Protein AF-0000000080322525 (afdb_homodimer)

Nearest PDB structures (foldseek):
  6sqw-assembly1_A  TM=9.397E-01  e=2.806E-08  Mus musculus
  7mu5-assembly1_A  TM=9.285E-01  e=2.498E-07  Homo sapiens
  2oie-assembly1_C  TM=9.366E-01  e=1.421E-06  Mus musculus
  2oie-assembly1_A  TM=9.294E-01  e=1.681E-06  Mus musculus
  2oig-assembly1_A  TM=9.026E-01  e=3.294E-06  Mus musculus

Radius of gyration: 16.88 Å; Cα contacts (8 Å, |Δi|>4): 213; chains: 2; bounding box: 44×43×36 Å

Secondary structure (DSSP, 8-state):
-BHHHHHHHHHHHHHTTT-GGG--HHHHHHHHHHHHHHHHHHHTT--HHHHHHHTTSHHHHHHHHHHHHHHHHHHHHHHHHTT--HHHHHHHHHHHHHHHS---/-BHHHHHHHHHHHHHTTT-GGG--HHHHHHHHHHHHHHHHHHHTT--HHHHHHHTTSHHHHHHHHHHHHHHHHHHHHHHHHTT--HHHHHHHHHHHHHHHS---

pLDDT: mean 97.39, std 2.84, range [76.44, 98.81]

InterPro domains:
  IPR025984 dCTP pyrophosphatase 1 [PF12643] (30-104)
  IPR025984 dCTP pyrophosphatase 1 [PIRSF029826] (1-104)
  IPR025984 dCTP pyrophosphatase 1 [cd11537] (7-97)
  IPR052555 dCTP Pyrophosphatase [PTHR46523] (1-103)

Sequence (208 aa):
MELNEITRILIDFRDRRDWKKYHTPKNLVISVAVEIGELLEIFQWKSDEEIARLLESEEYRERIGEEISDVMIYLLTLAHECGIDLEKAVLSKIEKNERKYPVKMELNEITRILIDFRDRRDWKKYHTPKNLVISVAVEIGELLEIFQWKSDEEIARLLESEEYRERIGEEISDVMIYLLTLAHECGIDLEKAVLSKIEKNERKYPVK

Structure (mmCIF, N/CA/C/O backbone):
data_AF-0000000080322525-model_v1
#
loop_
_entity.id
_entity.type
_entity.pdbx_description
1 polymer 'Putative pyrophosphatase'
#
loop_
_atom_site.group_PDB
_atom_site.id
_atom_site.type_symbol
_atom_site.label_atom_id
_atom_site.label_alt_id
_atom_site.label_comp_id
_atom_site.label_asym_id
_atom_site.label_entity_id
_atom_site.label_seq_id
_atom_site.pdbx_PDB_ins_code
_atom_site.Cartn_x
_atom_site.Cartn_y
_atom_site.Cartn_z
_atom_site.occupancy
_atom_site.B_iso_or_equiv
_atom_site.auth_seq_id
_atom_site.auth_comp_id
_atom_site.auth_asym_id
_atom_site.auth_atom_id
_atom_site.pdbx_PDB_model_num
ATOM 1 N N . MET A 1 1 ? -4.793 5.047 -15.117 1 82.81 1 MET A N 1
ATOM 2 C CA . MET A 1 1 ? -4.848 6.25 -14.289 1 82.81 1 MET A CA 1
ATOM 3 C C . MET A 1 1 ? -3.51 6.5 -13.609 1 82.81 1 MET A C 1
ATOM 5 O O . MET A 1 1 ? -2.848 5.562 -13.164 1 82.81 1 MET A O 1
ATOM 9 N N . GLU A 1 2 ? -3.217 7.809 -13.555 1 92.38 2 GLU A N 1
ATOM 10 C CA . GLU A 1 2 ? -1.935 8.219 -12.984 1 92.38 2 GLU A CA 1
ATOM 11 C C . GLU A 1 2 ? -2.018 8.328 -11.461 1 92.38 2 GLU A C 1
ATOM 13 O O . GLU A 1 2 ? -3.039 8.758 -10.922 1 92.38 2 GLU A O 1
ATOM 18 N N . LEU A 1 3 ? -0.91 7.98 -10.797 1 93.12 3 LEU A N 1
ATOM 19 C CA . LEU A 1 3 ? -0.831 8.055 -9.344 1 93.12 3 LEU A CA 1
ATOM 20 C C . LEU A 1 3 ? -1.18 9.453 -8.844 1 93.12 3 LEU A C 1
ATOM 22 O O . LEU A 1 3 ? -1.938 9.602 -7.887 1 93.12 3 LEU A O 1
ATOM 26 N N . ASN A 1 4 ? -0.658 10.398 -9.531 1 93.69 4 ASN A N 1
ATOM 27 C CA . ASN A 1 4 ? -0.896 11.773 -9.125 1 93.69 4 ASN A CA 1
ATOM 28 C C . ASN A 1 4 ? -2.365 12.164 -9.273 1 93.69 4 ASN A C 1
ATOM 30 O O . ASN A 1 4 ? -2.887 12.953 -8.492 1 93.69 4 ASN A O 1
ATOM 34 N N . GLU A 1 5 ? -2.988 11.648 -10.266 1 95.88 5 GLU A N 1
ATOM 35 C CA . GLU A 1 5 ? -4.406 11.93 -10.469 1 95.88 5 GLU A CA 1
ATOM 36 C C . GLU A 1 5 ? -5.254 11.336 -9.352 1 95.88 5 GLU A C 1
ATOM 38 O O . GLU A 1 5 ? -6.164 11.992 -8.836 1 95.88 5 GLU A O 1
ATOM 43 N N . ILE A 1 6 ? -4.957 10.148 -8.992 1 96.62 6 ILE A N 1
ATOM 44 C CA . ILE A 1 6 ? -5.688 9.5 -7.906 1 96.62 6 ILE A CA 1
ATOM 45 C C . ILE A 1 6 ? -5.477 10.273 -6.605 1 96.62 6 ILE A C 1
ATOM 47 O O . ILE A 1 6 ? -6.426 10.523 -5.859 1 96.62 6 ILE A O 1
ATOM 51 N N . THR A 1 7 ? -4.262 10.672 -6.367 1 97.69 7 THR A N 1
ATOM 52 C CA . THR A 1 7 ? -3.932 11.414 -5.156 1 97.69 7 THR A CA 1
ATOM 53 C C . THR A 1 7 ? -4.719 12.719 -5.082 1 97.69 7 THR A C 1
ATOM 55 O O . THR A 1 7 ? -5.242 13.07 -4.023 1 97.69 7 THR A O 1
ATOM 58 N N . ARG A 1 8 ? -4.828 13.375 -6.203 1 97.38 8 ARG A N 1
ATOM 59 C CA . ARG A 1 8 ? -5.582 14.625 -6.246 1 97.38 8 ARG A CA 1
ATOM 60 C C . ARG A 1 8 ? -7.047 14.391 -5.891 1 97.38 8 ARG A C 1
ATOM 62 O O . ARG A 1 8 ? -7.652 15.188 -5.172 1 97.38 8 ARG A O 1
ATOM 69 N N . ILE A 1 9 ? -7.582 13.344 -6.402 1 97.56 9 ILE A N 1
ATOM 70 C CA . ILE A 1 9 ? -8.969 12.992 -6.105 1 97.56 9 ILE A CA 1
ATOM 71 C C . ILE A 1 9 ? -9.125 12.742 -4.609 1 97.56 9 ILE A C 1
ATOM 73 O O . ILE A 1 9 ? -10.078 13.219 -3.992 1 97.56 9 ILE A O 1
ATOM 77 N N . LEU A 1 10 ? -8.203 12.039 -4.008 1 98.25 10 LEU A N 1
ATOM 78 C CA . LEU A 1 10 ? -8.258 11.688 -2.594 1 98.25 10 LEU A CA 1
ATOM 79 C C . LEU A 1 10 ? -8.133 12.93 -1.719 1 98.25 10 LEU A C 1
ATOM 81 O O . LEU A 1 10 ? -8.82 13.047 -0.7 1 98.25 10 LEU A O 1
ATOM 85 N N . ILE A 1 11 ? -7.234 13.828 -2.125 1 98.31 11 ILE A N 1
ATOM 86 C CA . ILE A 1 11 ? -7.027 15.055 -1.356 1 98.31 11 ILE A CA 1
ATOM 87 C C . ILE A 1 11 ? -8.273 15.93 -1.44 1 98.31 11 ILE A C 1
ATOM 89 O O . ILE A 1 11 ? -8.68 16.547 -0.447 1 98.31 11 ILE A O 1
ATOM 93 N N . ASP A 1 12 ? -8.82 15.977 -2.623 1 98 12 ASP A N 1
ATOM 94 C CA . ASP A 1 12 ? -10.078 16.703 -2.768 1 98 12 ASP A CA 1
ATOM 95 C C . ASP A 1 12 ? -11.164 16.094 -1.882 1 98 12 ASP A C 1
ATOM 97 O O . ASP A 1 12 ? -11.906 16.828 -1.218 1 98 12 ASP A O 1
ATOM 101 N N . PHE A 1 13 ? -11.32 14.766 -1.896 1 97.88 13 PHE A N 1
ATOM 102 C CA . PHE A 1 13 ? -12.258 14.039 -1.052 1 97.88 13 PHE A CA 1
ATOM 103 C C . PHE A 1 13 ? -12.086 14.43 0.412 1 97.88 13 PHE A C 1
ATOM 105 O O . PHE A 1 13 ? -13.062 14.766 1.09 1 97.88 13 PHE A O 1
ATOM 112 N N . ARG A 1 14 ? -10.836 14.391 0.889 1 97.5 14 ARG A N 1
ATOM 113 C CA . ARG A 1 14 ? -10.492 14.719 2.266 1 97.5 14 ARG A CA 1
ATOM 114 C C . ARG A 1 14 ? -10.828 16.172 2.582 1 97.5 14 ARG A C 1
ATOM 116 O O . ARG A 1 14 ? -11.461 16.453 3.602 1 97.5 14 ARG A O 1
ATOM 123 N N . ASP A 1 15 ? -10.438 17.141 1.666 1 97.94 15 ASP A N 1
ATOM 124 C CA . ASP A 1 15 ? -10.547 18.562 1.927 1 97.94 15 ASP A CA 1
ATOM 125 C C . ASP A 1 15 ? -12.008 19.016 1.934 1 97.94 15 ASP A C 1
ATOM 127 O O . ASP A 1 15 ? -12.398 19.875 2.721 1 97.94 15 ASP A O 1
ATOM 131 N N . ARG A 1 16 ? -12.789 18.438 1.113 1 97.88 16 ARG A N 1
ATOM 132 C CA . ARG A 1 16 ? -14.211 18.781 1.041 1 97.88 16 ARG A CA 1
ATOM 133 C C . ARG A 1 16 ? -14.93 18.391 2.324 1 97.88 16 ARG A C 1
ATOM 135 O O . ARG A 1 16 ? -16.047 18.859 2.584 1 97.88 16 ARG A O 1
ATOM 142 N N . ARG A 1 17 ? -14.375 17.547 3.143 1 97.56 17 ARG A N 1
ATOM 143 C CA . ARG A 1 17 ? -15 17.047 4.363 1 97.56 17 ARG A CA 1
ATOM 144 C C . ARG A 1 17 ? -14.273 17.562 5.602 1 97.56 17 ARG A C 1
ATOM 146 O O . ARG A 1 17 ? -14.562 17.141 6.719 1 97.56 17 ARG A O 1
ATOM 153 N N . ASP A 1 18 ? -13.273 18.391 5.422 1 97.06 18 ASP A N 1
ATOM 154 C CA . ASP A 1 18 ? -12.461 19 6.48 1 97.06 18 ASP A CA 1
ATOM 155 C C . ASP A 1 18 ? -11.805 17.922 7.344 1 97.06 18 ASP A C 1
ATOM 157 O O . ASP A 1 18 ? -11.852 17.984 8.57 1 97.06 18 ASP A O 1
ATOM 161 N N . TRP A 1 19 ? -11.273 16.875 6.691 1 97.38 19 TRP A N 1
ATOM 162 C CA . TRP A 1 19 ? -10.688 15.742 7.395 1 97.38 19 TRP A CA 1
ATOM 163 C C . TRP A 1 19 ? -9.172 15.891 7.496 1 97.38 19 TRP A C 1
ATOM 165 O O . TRP A 1 19 ? -8.5 15.062 8.117 1 97.38 19 TRP A O 1
ATOM 175 N N . LYS A 1 20 ? -8.578 16.938 6.941 1 97 20 LYS A N 1
ATOM 176 C CA . LYS A 1 20 ? -7.133 17.125 6.93 1 97 20 LYS A CA 1
ATOM 177 C C . LYS A 1 20 ? -6.559 17.062 8.344 1 97 20 LYS A C 1
ATOM 179 O O . LYS A 1 20 ? -5.48 16.5 8.555 1 97 20 LYS A O 1
ATOM 184 N N . LYS A 1 21 ? -7.238 17.641 9.312 1 96.38 21 LYS A N 1
ATOM 185 C CA . LYS A 1 21 ? -6.762 17.703 10.688 1 96.38 21 LYS A CA 1
ATOM 186 C C . LYS A 1 21 ? -6.562 16.297 11.266 1 96.38 21 LYS A C 1
ATOM 188 O O . LYS A 1 21 ? -5.75 16.094 12.164 1 96.38 21 LYS A O 1
ATOM 193 N N . TYR A 1 22 ? -7.293 15.242 10.773 1 97.06 22 TYR A N 1
ATOM 194 C CA . TYR A 1 22 ? -7.191 13.859 11.234 1 97.06 22 TYR A CA 1
ATOM 195 C C . TYR A 1 22 ? -6.141 13.094 10.445 1 97.06 22 TYR A C 1
ATOM 197 O O . TYR A 1 22 ? -5.688 12.031 10.867 1 97.06 22 TYR A O 1
ATOM 205 N N . HIS A 1 23 ? -5.766 13.656 9.266 1 97.62 23 HIS A N 1
ATOM 206 C CA . HIS A 1 23 ? -4.879 12.945 8.352 1 97.62 23 HIS A CA 1
ATOM 207 C C . HIS A 1 23 ? -3.424 13.352 8.578 1 97.62 23 HIS A C 1
ATOM 209 O O . HIS A 1 23 ? -2.732 13.734 7.629 1 97.62 23 HIS A O 1
ATOM 215 N N . THR A 1 24 ? -3.012 13.172 9.859 1 98.12 24 THR A N 1
ATOM 216 C CA . THR A 1 24 ? -1.587 13.312 10.133 1 98.12 24 THR A CA 1
ATOM 217 C C . THR A 1 24 ? -0.812 12.109 9.609 1 98.12 24 THR A C 1
ATOM 219 O O . THR A 1 24 ? -1.371 11.023 9.453 1 98.12 24 THR A O 1
ATOM 222 N N . PRO A 1 25 ? 0.471 12.281 9.367 1 98.56 25 PRO A N 1
ATOM 223 C CA . PRO A 1 25 ? 1.268 11.141 8.898 1 98.56 25 PRO A CA 1
ATOM 224 C C . PRO A 1 25 ? 1.169 9.93 9.828 1 98.56 25 PRO A C 1
ATOM 226 O O . PRO A 1 25 ? 1.025 8.805 9.359 1 98.56 25 PRO A O 1
ATOM 229 N N . LYS A 1 26 ? 1.171 10.148 11.102 1 98.19 26 LYS A N 1
ATOM 230 C CA . LYS A 1 26 ? 1.1 9.039 12.047 1 98.19 26 LYS A CA 1
ATOM 231 C C . LYS A 1 26 ? -0.264 8.352 11.992 1 98.19 26 LYS A C 1
ATOM 233 O O . LYS A 1 26 ? -0.349 7.125 11.992 1 98.19 26 LYS A O 1
ATOM 238 N N . ASN A 1 27 ? -1.346 9.172 11.938 1 98.5 27 ASN A N 1
ATOM 239 C CA . ASN A 1 27 ? -2.668 8.57 11.797 1 98.5 27 ASN A CA 1
ATOM 240 C C . ASN A 1 27 ? -2.791 7.77 10.508 1 98.5 27 ASN A C 1
ATOM 242 O O . ASN A 1 27 ? -3.393 6.695 10.492 1 98.5 27 ASN A O 1
ATOM 246 N N . LEU A 1 28 ? -2.254 8.312 9.477 1 98.69 28 LEU A N 1
ATOM 247 C CA . LEU A 1 28 ? -2.383 7.684 8.164 1 98.69 28 LEU A CA 1
ATOM 248 C C . LEU A 1 28 ? -1.61 6.367 8.117 1 98.69 28 LEU A C 1
ATOM 250 O O . LEU A 1 28 ? -2.105 5.371 7.586 1 98.69 28 LEU A O 1
ATOM 254 N N . VAL A 1 29 ? -0.401 6.355 8.688 1 98.75 29 VAL A N 1
ATOM 255 C CA . VAL A 1 29 ? 0.362 5.113 8.648 1 98.75 29 VAL A CA 1
ATOM 256 C C . VAL A 1 29 ? -0.319 4.059 9.516 1 98.75 29 VAL A C 1
ATOM 258 O O . VAL A 1 29 ? -0.298 2.869 9.188 1 98.75 29 VAL A O 1
ATOM 261 N N . ILE A 1 30 ? -0.892 4.418 10.609 1 98.62 30 ILE A N 1
ATOM 262 C CA . ILE A 1 30 ? -1.677 3.502 11.43 1 98.62 30 ILE A CA 1
ATOM 263 C C . ILE A 1 30 ? -2.852 2.959 10.617 1 98.62 30 ILE A C 1
ATOM 265 O O . ILE A 1 30 ? -3.139 1.761 10.656 1 98.62 30 ILE A O 1
ATOM 269 N N . SER A 1 31 ? -3.535 3.822 9.883 1 98.62 31 SER A N 1
ATOM 270 C CA . SER A 1 31 ? -4.645 3.398 9.031 1 98.62 31 SER A CA 1
ATOM 271 C C . SER A 1 31 ? -4.188 2.379 7.996 1 98.62 31 SER A C 1
ATOM 273 O O . SER A 1 31 ? -4.906 1.42 7.703 1 98.62 31 SER A O 1
ATOM 275 N N . VAL A 1 32 ? -3 2.631 7.387 1 98.69 32 VAL A N 1
ATOM 276 C CA . VAL A 1 32 ? -2.447 1.653 6.453 1 98.69 32 VAL A CA 1
ATOM 277 C C . VAL A 1 32 ? -2.297 0.303 7.152 1 98.69 32 VAL A C 1
ATOM 279 O O . VAL A 1 32 ? -2.711 -0.729 6.617 1 98.69 32 VAL A O 1
ATOM 282 N N . ALA A 1 33 ? -1.755 0.304 8.383 1 98.44 33 ALA A N 1
ATOM 283 C CA . ALA A 1 33 ? -1.521 -0.927 9.133 1 98.44 33 ALA A CA 1
ATOM 284 C C . ALA A 1 33 ? -2.836 -1.637 9.445 1 98.44 33 ALA A C 1
ATOM 286 O O . ALA A 1 33 ? -2.924 -2.863 9.359 1 98.44 33 ALA A O 1
ATOM 287 N N . VAL A 1 34 ? -3.832 -0.872 9.812 1 98.62 34 VAL A N 1
ATOM 288 C CA . VAL A 1 34 ? -5.145 -1.435 10.109 1 98.62 34 VAL A CA 1
ATOM 289 C C . VAL A 1 34 ? -5.691 -2.137 8.867 1 98.62 34 VAL A C 1
ATOM 291 O O . VAL A 1 34 ? -6.148 -3.281 8.945 1 98.62 34 VAL A O 1
ATOM 294 N N . GLU A 1 35 ? -5.629 -1.469 7.742 1 98.75 35 GLU A N 1
ATOM 295 C CA . GLU A 1 35 ? -6.184 -2.035 6.516 1 98.75 35 GLU A CA 1
ATOM 296 C C . GLU A 1 35 ? -5.383 -3.252 6.062 1 98.75 35 GLU A C 1
ATOM 298 O O . GLU A 1 35 ? -5.941 -4.188 5.484 1 98.75 35 GLU A O 1
ATOM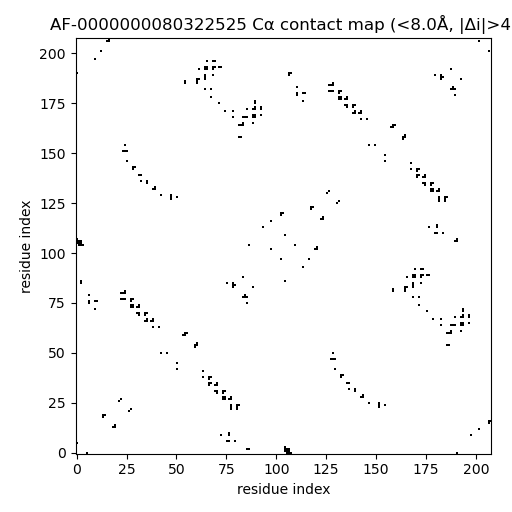 303 N N . ILE A 1 36 ? -4.078 -3.246 6.273 1 98.56 36 ILE A N 1
ATOM 304 C CA . ILE A 1 36 ? -3.285 -4.422 5.945 1 98.56 36 ILE A CA 1
ATOM 305 C C . ILE A 1 36 ? -3.74 -5.605 6.797 1 98.56 36 ILE A C 1
ATOM 307 O O . ILE A 1 36 ? -3.781 -6.742 6.32 1 98.56 36 ILE A O 1
ATOM 311 N N . GLY A 1 37 ? -4.094 -5.32 8.062 1 98.5 37 GLY A N 1
ATOM 312 C CA . GLY A 1 37 ? -4.684 -6.375 8.867 1 98.5 37 GLY A CA 1
ATOM 313 C C . GLY A 1 37 ? -5.902 -7.012 8.227 1 98.5 37 GLY A C 1
ATOM 314 O O . GLY A 1 37 ? -6.039 -8.234 8.211 1 98.5 37 GLY A O 1
ATOM 315 N N . GLU A 1 38 ? -6.766 -6.137 7.703 1 98.75 38 GLU A N 1
ATOM 316 C CA . GLU A 1 38 ? -7.953 -6.645 7.023 1 98.75 38 GLU A CA 1
ATOM 317 C C . GLU A 1 38 ? -7.578 -7.445 5.781 1 98.75 38 GLU A C 1
ATOM 319 O O . GLU A 1 38 ? -8.188 -8.477 5.496 1 98.75 38 GLU A O 1
ATOM 324 N N . LEU A 1 39 ? -6.605 -6.988 5.039 1 98.75 39 LEU A N 1
ATOM 325 C CA . LEU A 1 39 ? -6.137 -7.703 3.859 1 98.75 39 LEU A CA 1
ATOM 326 C C . LEU A 1 39 ? -5.562 -9.062 4.238 1 98.75 39 LEU A C 1
ATOM 328 O O . LEU A 1 39 ? -5.879 -10.07 3.607 1 98.75 39 LEU A O 1
ATOM 332 N N . LEU A 1 40 ? -4.766 -9.148 5.324 1 98.69 40 LEU A N 1
ATOM 333 C CA . LEU A 1 40 ? -4.156 -10.383 5.801 1 98.69 40 LEU A CA 1
ATOM 334 C C . LEU A 1 40 ? -5.223 -11.398 6.199 1 98.69 40 LEU A C 1
ATOM 336 O O . LEU A 1 40 ? -5.066 -12.594 5.965 1 98.69 40 LEU A O 1
ATOM 340 N N . GLU A 1 41 ? -6.219 -10.906 6.754 1 98.62 41 GLU A N 1
ATOM 341 C CA . GLU A 1 41 ? -7.293 -11.766 7.23 1 98.62 41 GLU A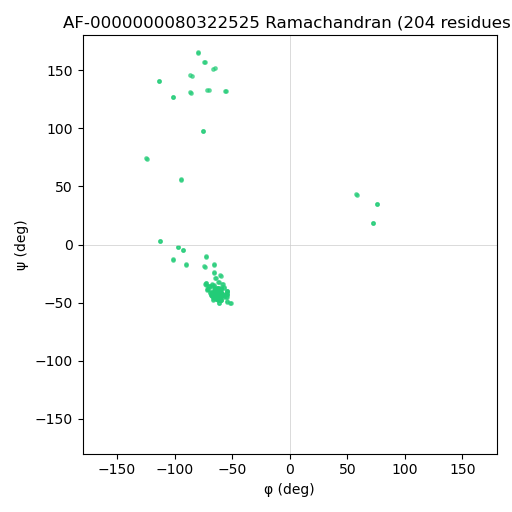 CA 1
ATOM 342 C C . GLU A 1 41 ? -7.883 -12.594 6.094 1 98.62 41 GLU A C 1
ATOM 344 O O . GLU A 1 41 ? -8.281 -13.742 6.297 1 98.62 41 GLU A O 1
ATOM 349 N N . ILE A 1 42 ? -7.926 -12.055 4.914 1 98.56 42 ILE A N 1
ATOM 350 C CA . ILE A 1 42 ? -8.508 -12.719 3.756 1 98.56 42 ILE A CA 1
ATOM 351 C C . ILE A 1 42 ? -7.73 -13.992 3.445 1 98.56 42 ILE A C 1
ATOM 353 O O . ILE A 1 42 ? -8.305 -14.984 2.99 1 98.56 42 ILE A O 1
ATOM 357 N N . PHE A 1 43 ? -6.422 -13.961 3.73 1 98.56 43 PHE A N 1
ATOM 358 C CA . PHE A 1 43 ? -5.547 -15.062 3.35 1 98.56 43 PHE A CA 1
ATOM 359 C C . PHE A 1 43 ? -5.25 -15.953 4.547 1 98.56 43 PHE A C 1
ATOM 361 O O . PHE A 1 43 ? -4.68 -17.031 4.391 1 98.56 43 PHE A O 1
ATOM 368 N N . GLN A 1 44 ? -5.586 -15.461 5.707 1 97.38 44 GLN A N 1
ATOM 369 C CA . GLN A 1 44 ? -5.262 -16.156 6.949 1 97.38 44 GLN A CA 1
ATOM 370 C C . GLN A 1 44 ? -5.816 -17.578 6.953 1 97.38 44 GLN A C 1
ATOM 372 O O . GLN A 1 44 ? -6.949 -17.797 6.527 1 97.38 44 GLN A O 1
ATOM 377 N N . TRP A 1 45 ? -5.07 -18.609 7.297 1 97.81 45 TRP A N 1
ATOM 378 C CA . TRP A 1 45 ? -5.402 -20.016 7.523 1 97.81 45 TRP A CA 1
ATOM 379 C C . TRP A 1 45 ? -5.711 -20.719 6.207 1 97.81 45 TRP A C 1
ATOM 381 O O . TRP A 1 45 ? -6.367 -21.766 6.195 1 97.81 45 TRP A O 1
ATOM 391 N N . LYS A 1 46 ? -5.309 -20.188 5.102 1 98.25 46 LYS A N 1
ATOM 392 C CA . LYS A 1 46 ? -5.523 -20.781 3.791 1 98.25 46 LYS A CA 1
ATOM 393 C C . LYS A 1 46 ? -4.199 -21.203 3.158 1 98.25 46 LYS A C 1
ATOM 395 O O . LYS A 1 46 ? -3.197 -20.5 3.281 1 98.25 46 LYS A O 1
ATOM 400 N N . SER A 1 47 ? -4.281 -22.359 2.506 1 98.06 47 SER A N 1
ATOM 401 C CA . SER A 1 47 ? -3.121 -22.797 1.737 1 98.06 47 SER A CA 1
ATOM 402 C C . SER A 1 47 ? -3.051 -22.094 0.391 1 98.06 47 SER A C 1
ATOM 404 O O . SER A 1 47 ? -4.023 -21.453 -0.037 1 98.06 47 SER A O 1
ATOM 406 N N . ASP A 1 48 ? -1.883 -22.188 -0.242 1 97.62 48 ASP A N 1
ATOM 407 C CA . ASP A 1 48 ? -1.733 -21.594 -1.571 1 97.62 48 ASP A CA 1
ATOM 408 C C . ASP A 1 48 ? -2.725 -22.219 -2.557 1 97.62 48 ASP A C 1
ATOM 410 O O . ASP A 1 48 ? -3.258 -21.516 -3.424 1 97.62 48 ASP A O 1
ATOM 414 N N . GLU A 1 49 ? -2.924 -23.516 -2.393 1 97.88 49 GLU A N 1
ATOM 415 C CA . GLU A 1 49 ? -3.863 -24.203 -3.271 1 97.88 49 GLU A CA 1
ATOM 416 C C . GLU A 1 49 ? -5.289 -23.703 -3.064 1 97.88 49 GLU A C 1
ATOM 418 O O . GLU A 1 49 ? -6.023 -23.484 -4.031 1 97.88 49 GLU A O 1
ATOM 423 N N . GLU A 1 50 ? -5.652 -23.578 -1.858 1 98.5 50 GLU A N 1
ATOM 424 C CA . GLU A 1 50 ? -6.977 -23.047 -1.534 1 98.5 50 GLU A CA 1
ATOM 425 C C . GLU A 1 50 ? -7.152 -21.625 -2.08 1 98.5 50 GLU A C 1
ATOM 427 O O . GLU A 1 50 ? -8.203 -21.297 -2.641 1 98.5 50 GLU A O 1
ATOM 432 N N . ILE A 1 51 ? -6.168 -20.781 -1.938 1 98.56 51 ILE A N 1
ATOM 433 C CA . ILE A 1 51 ? -6.203 -19.406 -2.412 1 98.56 51 ILE A CA 1
ATOM 434 C C . ILE A 1 51 ? -6.367 -19.375 -3.93 1 98.56 51 ILE A C 1
ATOM 436 O O . ILE A 1 51 ? -7.18 -18.625 -4.461 1 98.56 51 ILE A O 1
ATOM 440 N N . ALA A 1 52 ? -5.66 -20.234 -4.602 1 97.81 52 ALA A N 1
ATOM 441 C CA . ALA A 1 52 ? -5.746 -20.312 -6.059 1 97.81 52 ALA A CA 1
ATOM 442 C C . ALA A 1 52 ? -7.168 -20.656 -6.504 1 97.81 52 ALA A C 1
ATOM 444 O O . ALA A 1 52 ? -7.676 -20.078 -7.469 1 97.81 52 ALA A O 1
ATOM 445 N N . ARG A 1 53 ? -7.762 -21.562 -5.773 1 98.31 53 ARG A N 1
ATOM 446 C CA . ARG A 1 53 ? -9.141 -21.938 -6.086 1 98.31 53 ARG A CA 1
ATOM 447 C C . ARG A 1 53 ? -10.102 -20.797 -5.812 1 98.31 53 ARG A C 1
ATOM 449 O O . ARG A 1 53 ? -10.984 -20.516 -6.621 1 98.31 53 ARG A O 1
ATOM 456 N N . LEU A 1 54 ? -9.914 -20.172 -4.715 1 98.44 54 LEU A N 1
ATOM 457 C CA . LEU A 1 54 ? -10.789 -19.078 -4.32 1 98.44 54 LEU A CA 1
ATOM 458 C C . LEU A 1 54 ? -10.672 -17.906 -5.293 1 98.44 54 LEU A C 1
ATOM 460 O O . LEU A 1 54 ? -11.656 -17.203 -5.543 1 98.44 54 LEU A O 1
ATOM 464 N N . LEU A 1 55 ? -9.555 -17.719 -5.93 1 98.5 55 LEU A N 1
ATOM 465 C CA . LEU A 1 55 ? -9.297 -16.609 -6.84 1 98.5 55 LEU A CA 1
ATOM 466 C C . LEU A 1 55 ? -10.055 -16.797 -8.148 1 98.5 55 LEU A C 1
ATOM 468 O O . LEU A 1 55 ? -10.18 -15.859 -8.938 1 98.5 55 LEU A O 1
ATOM 472 N N . GLU A 1 56 ? -10.609 -17.969 -8.289 1 98.19 56 GLU A N 1
ATOM 473 C CA . GLU A 1 56 ? -11.469 -18.188 -9.453 1 98.19 56 GLU A CA 1
ATOM 474 C C . GLU A 1 56 ? -12.812 -17.484 -9.289 1 98.19 56 GLU A C 1
ATOM 476 O O . GLU A 1 56 ? -13.531 -17.266 -10.266 1 98.19 56 GLU A O 1
ATOM 481 N N . SER A 1 57 ? -13.086 -17.172 -8.062 1 97.62 57 SER A N 1
ATOM 482 C CA . SER A 1 57 ? -14.336 -16.484 -7.73 1 97.62 57 SER A CA 1
ATOM 483 C C . SER A 1 57 ? -14.18 -14.977 -7.859 1 97.62 57 SER A C 1
ATOM 485 O O . SER A 1 57 ? -13.266 -14.391 -7.277 1 97.62 57 SER A O 1
ATOM 487 N N . GLU A 1 58 ? -15.109 -14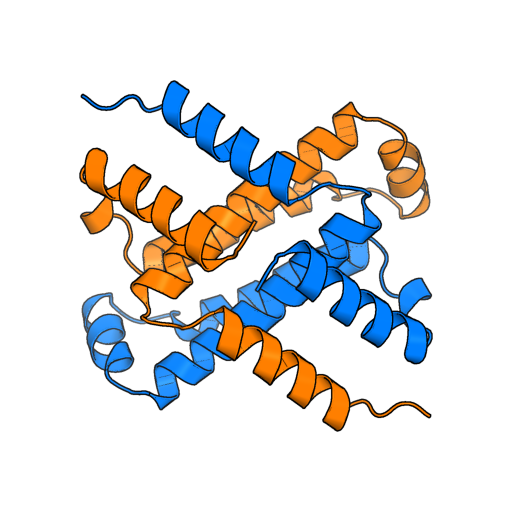.383 -8.531 1 97.31 58 GLU A N 1
ATOM 488 C CA . GLU A 1 58 ? -15.109 -12.922 -8.648 1 97.31 58 GLU A CA 1
ATOM 489 C C . GLU A 1 58 ? -15.328 -12.258 -7.289 1 97.31 58 GLU A C 1
ATOM 491 O O . GLU A 1 58 ? -14.734 -11.219 -7 1 97.31 58 GLU A O 1
ATOM 496 N N . GLU A 1 59 ? -16.172 -12.859 -6.531 1 97.75 59 GLU A N 1
ATOM 497 C CA . GLU A 1 59 ? -16.469 -12.328 -5.203 1 97.75 59 GLU A CA 1
ATOM 498 C C . GLU A 1 59 ? -15.219 -12.258 -4.344 1 97.75 59 GLU A C 1
ATOM 500 O O . GLU A 1 59 ? -15 -11.281 -3.633 1 97.75 59 GLU A O 1
ATOM 505 N N . TYR A 1 60 ? -14.438 -13.281 -4.387 1 98.25 60 TYR A N 1
ATOM 506 C CA . TYR A 1 60 ? -13.195 -13.312 -3.619 1 98.25 60 TYR A CA 1
ATOM 507 C C . TYR A 1 60 ? -12.219 -12.25 -4.113 1 98.25 60 TYR A C 1
ATOM 509 O O . TYR A 1 60 ? -11.602 -11.539 -3.314 1 98.25 60 TYR A O 1
ATOM 517 N N . ARG A 1 61 ? -12.094 -12.062 -5.418 1 98.5 61 ARG A N 1
ATOM 518 C CA . ARG A 1 61 ? -11.227 -11.039 -5.992 1 98.5 61 ARG A CA 1
ATOM 519 C C . ARG A 1 61 ? -11.703 -9.641 -5.617 1 98.5 61 ARG A C 1
ATOM 521 O O . ARG A 1 61 ? -10.891 -8.75 -5.355 1 98.5 61 ARG A O 1
ATOM 528 N N . GLU A 1 62 ? -12.992 -9.508 -5.609 1 98.06 62 GLU A N 1
ATOM 529 C CA . GLU A 1 62 ? -13.555 -8.211 -5.234 1 98.06 62 GLU A CA 1
ATOM 530 C C . GLU A 1 62 ? -13.219 -7.867 -3.785 1 98.06 62 GLU A C 1
ATOM 532 O O . GLU A 1 62 ? -12.898 -6.715 -3.477 1 98.06 62 GLU A O 1
ATOM 537 N N . ARG A 1 63 ? -13.328 -8.859 -2.914 1 98.25 63 ARG A N 1
ATOM 538 C CA . ARG A 1 63 ? -12.992 -8.648 -1.509 1 98.25 63 ARG A CA 1
ATOM 539 C C . ARG A 1 63 ? -11.539 -8.227 -1.351 1 98.25 63 ARG A C 1
ATOM 541 O O . ARG A 1 63 ? -11.234 -7.301 -0.598 1 98.25 63 ARG A O 1
ATOM 548 N N . ILE A 1 64 ? -10.648 -8.859 -2.086 1 98.75 64 ILE A N 1
ATOM 549 C CA . ILE A 1 64 ? -9.227 -8.516 -2.049 1 98.75 64 ILE A CA 1
ATOM 550 C C . ILE A 1 64 ? -9.023 -7.109 -2.611 1 98.75 64 ILE A C 1
ATOM 552 O O . ILE A 1 64 ? -8.305 -6.297 -2.029 1 98.75 64 ILE A O 1
ATOM 556 N N . GLY A 1 65 ? -9.664 -6.832 -3.721 1 98.62 65 GLY A N 1
ATOM 557 C CA . GLY A 1 65 ? -9.562 -5.523 -4.348 1 98.62 65 GLY A CA 1
ATOM 558 C C . GLY A 1 65 ? -9.984 -4.391 -3.432 1 98.62 65 GLY A C 1
ATOM 559 O O . GLY A 1 65 ? -9.383 -3.314 -3.443 1 98.62 65 GLY A O 1
ATOM 560 N N . GLU A 1 66 ? -11.023 -4.66 -2.633 1 98.62 66 GLU A N 1
ATOM 561 C CA . GLU A 1 66 ? -11.508 -3.654 -1.69 1 98.62 66 GLU A CA 1
ATOM 562 C C . GLU A 1 66 ? -10.445 -3.324 -0.642 1 98.62 66 GLU A C 1
ATOM 564 O O . GLU A 1 66 ? -10.18 -2.152 -0.371 1 98.62 66 GLU A O 1
ATOM 569 N N . GLU A 1 67 ? -9.891 -4.355 -0.115 1 98.81 67 GLU A N 1
ATOM 570 C CA . GLU A 1 67 ? -8.914 -4.121 0.948 1 98.81 67 GLU A CA 1
ATOM 571 C C . GLU A 1 67 ? -7.621 -3.533 0.391 1 98.81 67 GLU A C 1
ATOM 573 O O . GLU A 1 67 ? -6.996 -2.68 1.025 1 98.81 67 GLU A O 1
ATOM 578 N N . ILE A 1 68 ? -7.184 -4.016 -0.805 1 98.81 68 ILE A N 1
ATOM 579 C CA . ILE A 1 68 ? -6.004 -3.428 -1.436 1 98.81 68 ILE A CA 1
ATOM 580 C C . ILE A 1 68 ? -6.25 -1.945 -1.707 1 98.81 68 ILE A C 1
ATOM 582 O O . ILE A 1 68 ? -5.359 -1.115 -1.51 1 98.81 68 ILE A O 1
ATOM 586 N N . SER A 1 69 ? -7.461 -1.641 -2.105 1 98.75 69 SER A N 1
ATOM 587 C CA . SER A 1 69 ? -7.812 -0.252 -2.387 1 98.75 69 SER A CA 1
ATOM 588 C C . SER A 1 69 ? -7.734 0.604 -1.128 1 98.75 69 SER A C 1
ATOM 590 O O . SER A 1 69 ? -7.227 1.728 -1.166 1 98.75 69 SER A O 1
ATOM 592 N N . ASP A 1 70 ? -8.219 0.072 -0.035 1 98.81 70 ASP A N 1
ATOM 593 C CA . ASP A 1 70 ? -8.148 0.808 1.224 1 98.81 70 ASP A CA 1
ATOM 594 C C . ASP A 1 70 ? -6.695 1.1 1.604 1 98.81 70 ASP A C 1
ATOM 596 O O . ASP A 1 70 ? -6.371 2.209 2.033 1 98.81 70 ASP A O 1
ATOM 600 N N . VAL A 1 71 ? -5.844 0.109 1.417 1 98.69 71 VAL A N 1
ATOM 601 C CA . VAL A 1 71 ? -4.426 0.298 1.702 1 98.69 71 VAL A CA 1
ATOM 602 C C . VAL A 1 71 ? -3.854 1.378 0.787 1 98.69 71 VAL A C 1
ATOM 604 O O . VAL A 1 71 ? -3.164 2.289 1.249 1 98.69 71 VAL A O 1
ATOM 607 N N . MET A 1 72 ? -4.148 1.274 -0.468 1 98.12 72 MET A N 1
ATOM 608 C CA . MET A 1 72 ? -3.617 2.213 -1.451 1 98.12 72 MET A CA 1
ATOM 609 C C . MET A 1 72 ? -4.078 3.637 -1.15 1 98.12 72 MET A C 1
ATOM 611 O O . MET A 1 72 ? -3.291 4.582 -1.253 1 98.12 72 MET A O 1
ATOM 615 N N . ILE A 1 73 ? -5.289 3.799 -0.795 1 98.38 73 ILE A N 1
ATOM 616 C CA . ILE A 1 73 ? -5.867 5.109 -0.527 1 98.38 73 ILE A CA 1
ATOM 617 C C . ILE A 1 73 ? -5.117 5.785 0.616 1 98.38 73 ILE A C 1
ATOM 619 O O . ILE A 1 73 ? -4.656 6.922 0.479 1 98.38 73 ILE A O 1
ATOM 623 N N . TYR A 1 74 ? -4.895 5.062 1.679 1 98.69 74 TYR A N 1
ATOM 624 C CA . TYR A 1 74 ? -4.203 5.652 2.818 1 98.69 74 TYR A CA 1
ATOM 625 C C . TYR A 1 74 ? -2.723 5.848 2.516 1 98.69 74 TYR A C 1
ATOM 627 O O . TYR A 1 74 ? -2.107 6.805 2.988 1 98.69 74 TYR A O 1
ATOM 635 N N . LEU A 1 75 ? -2.184 4.949 1.727 1 98.56 75 LEU A N 1
ATOM 636 C CA . LEU A 1 75 ? -0.773 5.043 1.368 1 98.56 75 LEU A CA 1
ATOM 637 C C . LEU A 1 75 ? -0.514 6.277 0.507 1 98.56 75 LEU A C 1
ATOM 639 O O . LEU A 1 75 ? 0.465 6.992 0.722 1 98.56 75 LEU A O 1
ATOM 643 N N . LEU A 1 76 ? -1.332 6.52 -0.458 1 98.19 76 LEU A N 1
ATOM 644 C CA . LEU A 1 76 ? -1.207 7.68 -1.336 1 98.19 76 LEU A CA 1
ATOM 645 C C . LEU A 1 76 ? -1.396 8.977 -0.554 1 98.19 76 LEU A C 1
ATOM 647 O O . LEU A 1 76 ? -0.656 9.938 -0.757 1 98.19 76 LEU A O 1
ATOM 651 N N . THR A 1 77 ? -2.363 9.008 0.361 1 98.62 77 THR A N 1
ATOM 652 C CA . THR A 1 77 ? -2.598 10.18 1.192 1 98.62 77 THR A CA 1
ATOM 653 C C . THR A 1 77 ? -1.408 10.438 2.113 1 98.62 77 THR A C 1
ATOM 655 O O . THR A 1 77 ? -1.002 11.586 2.305 1 98.62 77 THR A O 1
ATOM 658 N N . LEU A 1 78 ? -0.855 9.352 2.617 1 98.81 78 LEU A N 1
ATOM 659 C CA . LEU A 1 78 ? 0.328 9.453 3.463 1 98.81 78 LEU A CA 1
ATOM 660 C C . LEU A 1 78 ? 1.492 10.078 2.695 1 98.81 78 LEU A C 1
ATOM 662 O O . LEU A 1 78 ? 2.16 10.984 3.197 1 98.81 78 LEU A O 1
ATOM 666 N N . ALA A 1 79 ? 1.776 9.562 1.519 1 98.69 79 ALA A N 1
ATOM 667 C CA . ALA A 1 79 ? 2.857 10.102 0.697 1 98.69 79 ALA A CA 1
ATOM 668 C C . ALA A 1 79 ? 2.668 11.602 0.454 1 98.69 79 ALA A C 1
ATOM 670 O O . ALA A 1 79 ? 3.623 12.375 0.545 1 98.69 79 ALA A O 1
ATOM 671 N N . HIS A 1 80 ? 1.466 11.945 0.18 1 98.38 80 HIS A N 1
ATOM 672 C CA . HIS A 1 80 ? 1.147 13.352 -0.058 1 98.38 80 HIS A CA 1
ATOM 673 C C . HIS A 1 80 ? 1.431 14.195 1.179 1 98.38 80 HIS A C 1
ATOM 675 O O . HIS A 1 80 ? 2.076 15.242 1.086 1 98.38 80 HIS A O 1
ATOM 681 N N . GLU A 1 81 ? 0.968 13.719 2.342 1 98.31 81 GLU A N 1
ATOM 682 C CA . GLU A 1 81 ? 1.121 14.484 3.578 1 98.31 81 GLU A CA 1
ATOM 683 C C . GLU A 1 81 ? 2.59 14.609 3.971 1 98.31 81 GLU A C 1
ATOM 685 O O . GLU A 1 81 ? 2.984 15.578 4.621 1 98.31 81 GLU A O 1
ATOM 690 N N . CYS A 1 82 ? 3.371 13.688 3.5 1 98.62 82 CYS A N 1
ATOM 691 C CA . CYS A 1 82 ? 4.793 13.68 3.834 1 98.62 82 CYS A CA 1
ATOM 692 C C . CYS A 1 82 ? 5.602 14.422 2.781 1 98.62 82 CYS A C 1
ATOM 694 O O . CYS A 1 82 ? 6.828 14.516 2.885 1 98.62 82 CYS A O 1
ATOM 696 N N . GLY A 1 83 ? 4.934 14.844 1.729 1 97.94 83 GLY A N 1
ATOM 697 C CA . GLY A 1 83 ? 5.625 15.594 0.69 1 97.94 83 GLY A CA 1
ATOM 698 C C . GLY A 1 83 ? 6.484 14.719 -0.205 1 97.94 83 GLY A C 1
ATOM 699 O O . GLY A 1 83 ? 7.547 15.141 -0.661 1 97.94 83 GLY A O 1
ATOM 700 N N . ILE A 1 84 ? 6.031 13.57 -0.434 1 97.88 84 ILE A N 1
ATOM 701 C CA . ILE A 1 84 ? 6.812 12.602 -1.197 1 97.88 84 ILE A CA 1
ATOM 702 C C . ILE A 1 84 ? 6.289 12.531 -2.629 1 97.88 84 ILE A C 1
ATOM 704 O O . ILE A 1 84 ? 5.082 12.398 -2.848 1 97.88 84 ILE A O 1
ATOM 708 N N . ASP A 1 85 ? 7.172 12.695 -3.582 1 96.31 85 ASP A N 1
ATOM 709 C CA . ASP A 1 85 ? 6.871 12.336 -4.965 1 96.31 85 ASP A CA 1
ATOM 710 C C . ASP A 1 85 ? 6.906 10.82 -5.156 1 96.31 85 ASP A C 1
ATOM 712 O O . ASP A 1 85 ? 7.957 10.25 -5.453 1 96.31 85 ASP A O 1
ATOM 716 N N . LEU A 1 86 ? 5.812 10.289 -5.113 1 95.94 86 LEU A N 1
ATOM 717 C CA . LEU A 1 86 ? 5.727 8.836 -5.031 1 95.94 86 LEU A CA 1
ATOM 718 C C . LEU A 1 86 ? 6.188 8.188 -6.332 1 95.94 86 LEU A C 1
ATOM 720 O O . LEU A 1 86 ? 6.82 7.133 -6.316 1 95.94 86 LEU A O 1
ATOM 724 N N . GLU A 1 87 ? 5.809 8.75 -7.438 1 94.56 87 GLU A N 1
ATOM 725 C CA . GLU A 1 87 ? 6.266 8.219 -8.719 1 94.56 87 GLU A CA 1
ATOM 726 C C . GLU A 1 87 ? 7.785 8.125 -8.766 1 94.56 87 GLU A C 1
ATOM 728 O O . GLU A 1 87 ? 8.336 7.074 -9.102 1 94.56 87 GLU A O 1
ATOM 733 N N . LYS A 1 88 ? 8.398 9.18 -8.414 1 96.62 88 LYS A N 1
ATOM 734 C CA . LYS A 1 88 ? 9.859 9.211 -8.398 1 96.62 88 LYS A CA 1
ATOM 735 C C . LYS A 1 88 ? 10.422 8.211 -7.398 1 96.62 88 LYS A C 1
ATOM 737 O O . LYS A 1 88 ? 11.406 7.523 -7.684 1 96.62 88 LYS A O 1
ATOM 742 N N . ALA A 1 89 ? 9.891 8.141 -6.246 1 97.94 89 ALA A N 1
ATOM 743 C CA . ALA A 1 89 ? 10.359 7.25 -5.191 1 97.94 89 ALA A CA 1
ATOM 744 C C . ALA A 1 89 ? 10.273 5.793 -5.629 1 97.94 89 ALA A C 1
ATOM 746 O O . ALA A 1 89 ? 11.219 5.02 -5.426 1 97.94 89 ALA A O 1
ATOM 747 N N . VAL A 1 90 ? 9.18 5.395 -6.223 1 97.75 90 VAL A N 1
ATOM 748 C CA . VAL A 1 90 ? 8.961 4.012 -6.637 1 97.75 90 VAL A CA 1
ATOM 749 C C . VAL A 1 90 ? 9.93 3.646 -7.754 1 97.75 90 VAL A C 1
ATOM 751 O O . VAL A 1 90 ? 10.555 2.582 -7.719 1 97.75 90 VAL A O 1
ATOM 754 N N . LEU A 1 91 ? 10.039 4.492 -8.742 1 96.56 91 LEU A N 1
ATOM 755 C CA . LEU A 1 91 ? 10.953 4.223 -9.844 1 96.56 91 LEU A CA 1
ATOM 756 C C . LEU A 1 91 ? 12.391 4.109 -9.336 1 96.56 91 LEU A C 1
ATOM 758 O O . LEU A 1 91 ? 13.141 3.24 -9.789 1 96.56 91 LEU A O 1
ATOM 762 N N . SER A 1 92 ? 12.773 5.02 -8.445 1 97.81 92 SER A N 1
ATOM 763 C CA . SER A 1 92 ? 14.094 4.953 -7.836 1 97.81 92 SER A CA 1
ATOM 764 C C . SER A 1 92 ? 14.297 3.627 -7.109 1 97.81 92 SER A C 1
ATOM 766 O O . SER A 1 92 ? 15.375 3.027 -7.195 1 97.81 92 SER A O 1
ATOM 768 N N . LYS A 1 93 ? 13.297 3.209 -6.406 1 98.38 93 LYS A N 1
ATOM 769 C CA . LYS A 1 93 ? 13.398 1.956 -5.668 1 98.38 93 LYS A CA 1
ATOM 770 C C . LYS A 1 93 ? 13.547 0.768 -6.613 1 98.38 93 LYS A C 1
ATOM 772 O O . LYS A 1 93 ? 14.305 -0.163 -6.336 1 98.38 93 LYS A O 1
ATOM 777 N N . ILE A 1 94 ? 12.828 0.766 -7.695 1 97.5 94 ILE A N 1
ATOM 778 C CA . ILE A 1 94 ? 12.93 -0.293 -8.695 1 97.5 94 ILE A CA 1
ATOM 779 C C . ILE A 1 94 ? 14.344 -0.332 -9.266 1 97.5 94 ILE A C 1
ATOM 781 O O . ILE A 1 94 ? 14.93 -1.406 -9.414 1 97.5 94 ILE A O 1
ATOM 785 N N . GLU A 1 95 ? 14.852 0.806 -9.562 1 97.62 95 GLU A N 1
ATOM 786 C CA . GLU A 1 95 ? 16.219 0.885 -10.055 1 97.62 95 GLU A CA 1
ATOM 787 C C . GLU A 1 95 ? 17.219 0.337 -9.039 1 97.62 95 GLU A C 1
ATOM 789 O O . GLU A 1 95 ? 18.141 -0.384 -9.391 1 97.62 95 GLU A O 1
ATOM 794 N N . LYS A 1 96 ? 17.078 0.692 -7.82 1 98.12 96 LYS A N 1
ATOM 795 C CA . LYS A 1 96 ? 17.938 0.179 -6.754 1 98.12 96 LYS A CA 1
ATOM 796 C C . LYS A 1 96 ? 17.859 -1.343 -6.676 1 98.12 96 LYS A C 1
ATOM 798 O O . LYS A 1 96 ? 18.875 -2.01 -6.5 1 98.12 96 LYS A O 1
ATOM 803 N N . ASN A 1 97 ? 16.625 -1.854 -6.777 1 97.25 97 ASN A N 1
ATOM 804 C CA . ASN A 1 97 ? 16.438 -3.299 -6.75 1 97.25 97 ASN A CA 1
ATOM 805 C C . ASN A 1 97 ? 17.125 -3.975 -7.938 1 97.25 97 ASN A C 1
ATOM 807 O O . ASN A 1 97 ? 17.656 -5.078 -7.809 1 97.25 97 ASN A O 1
ATOM 811 N N . GLU A 1 98 ? 17.031 -3.318 -9.078 1 96.62 98 GLU A N 1
ATOM 812 C CA . GLU A 1 98 ? 17.703 -3.848 -10.266 1 96.62 98 GLU A CA 1
ATOM 813 C C . GLU A 1 98 ? 19.203 -3.949 -10.062 1 96.62 98 GLU A C 1
ATOM 815 O O . GLU A 1 98 ? 19.844 -4.914 -10.5 1 96.62 98 GLU A O 1
ATOM 820 N N . ARG A 1 99 ? 19.766 -3.002 -9.438 1 97.44 99 ARG A N 1
ATOM 821 C CA . ARG A 1 99 ? 21.203 -2.994 -9.172 1 97.44 99 ARG A CA 1
ATOM 822 C C . ARG A 1 99 ? 21.562 -4.043 -8.133 1 97.44 99 ARG A C 1
ATOM 824 O O . ARG A 1 99 ? 22.609 -4.684 -8.227 1 97.44 99 ARG A O 1
ATOM 831 N N . LYS A 1 100 ? 20.75 -4.203 -7.168 1 97.25 100 LYS A N 1
ATOM 832 C CA . LYS A 1 100 ? 21.016 -5.125 -6.066 1 97.25 100 LYS A CA 1
ATOM 833 C C . LYS A 1 100 ? 20.859 -6.574 -6.516 1 97.25 100 LYS A C 1
ATOM 835 O O . LYS A 1 100 ? 21.562 -7.457 -6.016 1 97.25 100 LYS A O 1
ATOM 840 N N . TYR A 1 101 ? 19.875 -6.734 -7.445 1 96.81 101 TYR A N 1
ATOM 841 C CA . TYR A 1 101 ? 19.594 -8.078 -7.938 1 96.81 101 TYR A CA 1
ATOM 842 C C . TYR A 1 101 ? 19.688 -8.133 -9.461 1 96.81 101 TYR A C 1
ATOM 844 O O . TYR A 1 101 ? 18.688 -8.32 -10.148 1 96.81 101 TYR A O 1
ATOM 852 N N . PRO A 1 102 ? 20.922 -8.109 -9.938 1 94.56 102 PRO A N 1
ATOM 853 C CA . PRO A 1 102 ? 21.094 -8.18 -11.391 1 94.56 102 PRO A CA 1
ATOM 854 C C . PRO A 1 102 ? 20.656 -9.523 -11.969 1 94.56 102 PRO A C 1
ATOM 856 O O . PRO A 1 102 ? 20.656 -10.539 -11.266 1 94.56 102 PRO A O 1
ATOM 859 N N . VAL A 1 103 ? 20.234 -9.398 -13.234 1 91.88 103 VAL A N 1
ATOM 860 C CA . VAL A 1 103 ? 19.828 -10.617 -13.914 1 91.88 103 VAL A CA 1
ATOM 861 C C . VAL A 1 103 ? 21.062 -11.484 -14.195 1 91.88 103 VAL A C 1
ATOM 863 O O . VAL A 1 103 ? 22.125 -10.969 -14.562 1 91.88 103 VAL A O 1
ATOM 866 N N . LYS A 1 104 ? 20.875 -12.711 -13.867 1 76.5 104 LYS A N 1
ATOM 867 C CA . LYS A 1 104 ? 21.969 -13.625 -14.172 1 76.5 104 LYS A CA 1
ATOM 868 C C . LYS A 1 104 ? 21.953 -14.039 -15.641 1 76.5 104 LYS A C 1
ATOM 870 O O . LYS A 1 104 ? 20.891 -14.102 -16.266 1 76.5 104 LYS A O 1
ATOM 875 N N . MET B 1 1 ? 3.047 8.734 -13.969 1 82.69 1 MET B N 1
ATOM 876 C CA . MET B 1 1 ? 3.133 7.336 -14.383 1 82.69 1 MET B CA 1
ATOM 877 C C . MET B 1 1 ? 1.873 6.574 -13.984 1 82.69 1 MET B C 1
ATOM 879 O O . MET B 1 1 ? 1.323 6.797 -12.906 1 82.69 1 MET B O 1
ATOM 883 N N . GLU B 1 2 ? 1.514 5.672 -14.914 1 92.31 2 GLU B N 1
ATOM 884 C CA . GLU B 1 2 ? 0.286 4.906 -14.719 1 92.31 2 GLU B CA 1
ATOM 885 C C . GLU B 1 2 ? 0.542 3.658 -13.875 1 92.31 2 GLU B C 1
ATOM 887 O O . GLU B 1 2 ? 1.595 3.027 -14 1 92.31 2 GLU B O 1
ATOM 892 N N . LEU B 1 3 ? -0.459 3.303 -13.062 1 93.19 3 LEU B N 1
ATOM 893 C CA . LEU B 1 3 ? -0.369 2.125 -12.211 1 93.19 3 LEU B CA 1
ATOM 894 C C . LEU B 1 3 ? -0.045 0.881 -13.031 1 93.19 3 LEU B C 1
ATOM 896 O O . LEU B 1 3 ? 0.814 0.085 -12.648 1 93.19 3 LEU B O 1
ATOM 900 N N . ASN B 1 4 ? -0.691 0.797 -14.117 1 93.69 4 ASN B N 1
ATOM 901 C CA . ASN B 1 4 ? -0.487 -0.373 -14.969 1 93.69 4 ASN B CA 1
ATOM 902 C C . ASN B 1 4 ? 0.929 -0.415 -15.531 1 93.69 4 ASN B C 1
ATOM 904 O O . ASN B 1 4 ? 1.492 -1.493 -15.727 1 93.69 4 ASN B O 1
ATOM 908 N N . GLU B 1 5 ? 1.446 0.702 -15.828 1 95.94 5 GLU B N 1
ATOM 909 C CA . GLU B 1 5 ? 2.812 0.766 -16.344 1 95.94 5 GLU B CA 1
ATOM 910 C C . GLU B 1 5 ? 3.818 0.315 -15.289 1 95.94 5 GLU B C 1
ATOM 912 O O . GLU B 1 5 ? 4.742 -0.443 -15.586 1 95.94 5 GLU B O 1
ATOM 917 N N . ILE B 1 6 ? 3.646 0.758 -14.109 1 96.62 6 ILE B N 1
ATOM 918 C CA . ILE B 1 6 ? 4.535 0.364 -13.016 1 96.62 6 ILE B CA 1
ATOM 919 C C . ILE B 1 6 ? 4.434 -1.143 -12.789 1 96.62 6 ILE B C 1
ATOM 921 O O . ILE B 1 6 ? 5.449 -1.823 -12.625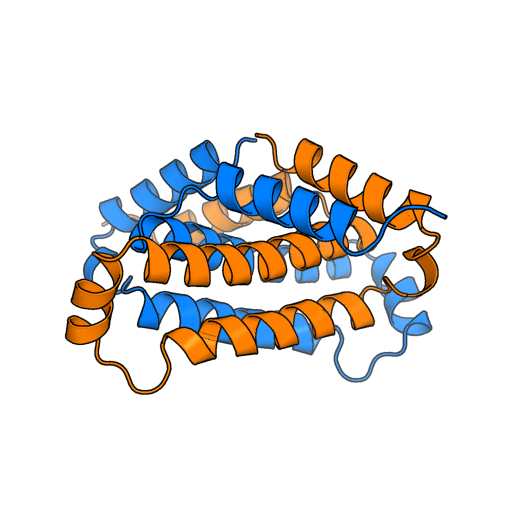 1 96.62 6 ILE B O 1
ATOM 925 N N . THR B 1 7 ? 3.232 -1.635 -12.812 1 97.69 7 THR B N 1
ATOM 926 C CA . THR B 1 7 ? 3.004 -3.059 -12.594 1 97.69 7 THR B CA 1
ATOM 927 C C . THR B 1 7 ? 3.721 -3.891 -13.648 1 97.69 7 THR B C 1
ATOM 929 O O . THR B 1 7 ? 4.344 -4.906 -13.336 1 97.69 7 THR B O 1
ATOM 932 N N . ARG B 1 8 ? 3.654 -3.43 -14.875 1 97.38 8 ARG B N 1
ATOM 933 C CA . ARG B 1 8 ? 4.324 -4.141 -15.953 1 97.38 8 ARG B CA 1
ATOM 934 C C . ARG B 1 8 ? 5.832 -4.184 -15.727 1 97.38 8 ARG B C 1
ATOM 936 O O . ARG B 1 8 ? 6.473 -5.211 -15.969 1 97.38 8 ARG B O 1
ATOM 943 N N . ILE B 1 9 ? 6.363 -3.102 -15.297 1 97.56 9 ILE B N 1
ATOM 944 C CA . ILE B 1 9 ? 7.789 -3.033 -15.008 1 97.56 9 ILE B CA 1
ATOM 945 C C . ILE B 1 9 ? 8.141 -4.027 -13.906 1 97.56 9 ILE B C 1
ATOM 947 O O . ILE B 1 9 ? 9.133 -4.754 -14.008 1 97.56 9 ILE B O 1
ATOM 951 N N . LEU B 1 10 ? 7.34 -4.109 -12.875 1 98.25 10 LEU B N 1
ATOM 952 C CA . LEU B 1 10 ? 7.578 -4.988 -11.734 1 98.25 10 LEU B CA 1
ATOM 953 C C . LEU B 1 10 ? 7.492 -6.453 -12.141 1 98.25 10 LEU B C 1
ATOM 955 O O . LEU B 1 10 ? 8.289 -7.277 -11.688 1 98.25 10 LEU B O 1
ATOM 959 N N . ILE B 1 11 ? 6.504 -6.75 -12.984 1 98.38 11 ILE B N 1
ATOM 960 C CA . ILE B 1 11 ? 6.32 -8.125 -13.438 1 98.38 11 ILE B CA 1
ATOM 961 C C . ILE B 1 11 ? 7.496 -8.539 -14.32 1 98.38 11 ILE B C 1
ATOM 963 O O . ILE B 1 11 ? 7.98 -9.672 -14.227 1 98.38 11 ILE B O 1
ATOM 967 N N . ASP B 1 12 ? 7.883 -7.617 -15.148 1 98 12 ASP B N 1
ATOM 968 C CA . ASP B 1 12 ? 9.07 -7.887 -15.953 1 98 12 ASP B CA 1
ATOM 969 C C . ASP B 1 12 ? 10.289 -8.141 -15.062 1 98 12 ASP B C 1
ATOM 971 O O . ASP B 1 12 ? 11.062 -9.07 -15.305 1 98 12 ASP B O 1
ATOM 975 N N . PHE B 1 13 ? 10.523 -7.285 -14.078 1 97.88 13 PHE B N 1
ATOM 976 C CA . PHE B 1 13 ? 11.602 -7.43 -13.102 1 97.88 13 PHE B CA 1
ATOM 977 C C . PHE B 1 13 ? 11.578 -8.82 -12.477 1 97.88 13 PHE B C 1
ATOM 979 O O . PHE B 1 13 ? 12.602 -9.5 -12.43 1 97.88 13 PHE B O 1
ATOM 986 N N . ARG B 1 14 ? 10.406 -9.234 -12 1 97.5 14 ARG B N 1
ATOM 987 C CA . ARG B 1 14 ? 10.203 -10.531 -11.367 1 97.5 14 ARG B CA 1
ATOM 988 C C . ARG B 1 14 ? 10.492 -11.672 -12.336 1 97.5 14 ARG B C 1
ATOM 990 O O . ARG B 1 14 ? 11.227 -12.609 -12 1 97.5 14 ARG B O 1
ATOM 997 N N . ASP B 1 15 ? 9.938 -11.578 -13.602 1 97.94 15 ASP B N 1
ATOM 998 C CA . ASP B 1 15 ? 9.992 -12.68 -14.562 1 97.94 15 ASP B CA 1
ATOM 999 C C . ASP B 1 15 ? 11.414 -12.875 -15.078 1 97.94 15 ASP B C 1
ATOM 1001 O O . ASP B 1 15 ? 11.844 -14.008 -15.312 1 97.94 15 ASP B O 1
ATOM 1005 N N . ARG B 1 16 ? 12.117 -11.836 -15.242 1 97.88 16 ARG B N 1
ATOM 1006 C CA . ARG B 1 16 ? 13.492 -11.914 -15.727 1 97.88 16 ARG B CA 1
ATOM 1007 C C . ARG B 1 16 ? 14.391 -12.625 -14.711 1 97.88 16 ARG B C 1
ATOM 1009 O O . ARG B 1 16 ? 15.492 -13.07 -15.055 1 97.88 16 ARG B O 1
ATOM 1016 N N . ARG B 1 17 ? 13.984 -12.766 -13.484 1 97.56 17 ARG B N 1
ATOM 1017 C CA . ARG B 1 17 ? 14.781 -13.367 -12.422 1 97.56 17 ARG B CA 1
ATOM 1018 C C . ARG B 1 17 ? 14.172 -14.695 -11.969 1 97.56 17 ARG B C 1
ATOM 1020 O O . ARG B 1 17 ? 14.617 -15.273 -10.977 1 97.56 17 ARG B O 1
ATOM 1027 N N . ASP B 1 18 ? 13.109 -15.133 -12.602 1 97 18 ASP B N 1
ATOM 1028 C CA . ASP B 1 18 ? 12.398 -16.375 -12.32 1 97 18 ASP B CA 1
ATOM 1029 C C . ASP B 1 18 ? 11.906 -16.406 -10.875 1 97 18 ASP B C 1
ATOM 1031 O O . ASP B 1 18 ? 12.094 -17.406 -10.172 1 97 18 ASP B O 1
ATOM 1035 N N . TRP B 1 19 ? 11.367 -15.289 -10.391 1 97.38 19 TRP B N 1
ATOM 1036 C CA . TRP B 1 19 ? 10.93 -15.156 -9.008 1 97.38 19 TRP B CA 1
ATOM 1037 C C . TRP B 1 19 ? 9.438 -15.414 -8.883 1 97.38 19 TRP B C 1
ATOM 1039 O O . TRP B 1 19 ? 8.891 -15.406 -7.773 1 97.38 19 TRP B O 1
ATOM 1049 N N . LYS B 1 20 ? 8.727 -15.672 -9.977 1 97.06 20 LYS B N 1
ATOM 1050 C CA . LYS B 1 20 ? 7.277 -15.859 -9.953 1 97.06 20 LYS B CA 1
ATOM 1051 C C . LYS B 1 20 ? 6.875 -16.938 -8.961 1 97.06 20 LYS B C 1
ATOM 1053 O O . LYS B 1 20 ? 5.863 -16.812 -8.273 1 97.06 20 LYS B O 1
ATOM 1058 N N . LYS B 1 21 ? 7.629 -18.016 -8.906 1 96.44 21 LYS B N 1
ATOM 1059 C CA . LYS B 1 21 ? 7.312 -19.156 -8.039 1 96.44 21 LYS B CA 1
ATOM 1060 C C . LYS B 1 21 ? 7.266 -18.734 -6.574 1 96.44 21 LYS B C 1
ATOM 1062 O O . LYS B 1 21 ? 6.578 -19.375 -5.766 1 96.44 21 LYS B O 1
ATOM 1067 N N . TYR B 1 22 ? 8 -17.656 -6.141 1 97.06 22 TYR B N 1
ATOM 1068 C CA . TYR B 1 22 ? 8.031 -17.172 -4.77 1 97.06 22 TYR B CA 1
ATOM 1069 C C . TYR B 1 22 ? 6.938 -16.125 -4.539 1 97.06 22 TYR B C 1
ATOM 1071 O O . TYR B 1 22 ? 6.605 -15.812 -3.395 1 97.06 22 TYR B O 1
ATOM 1079 N N . HIS B 1 23 ? 6.398 -15.586 -5.652 1 97.69 23 HIS B N 1
ATOM 1080 C CA . HIS B 1 23 ? 5.445 -14.477 -5.555 1 97.69 23 HIS B CA 1
ATOM 1081 C C . HIS B 1 23 ? 4.008 -14.984 -5.566 1 97.69 23 HIS B C 1
ATOM 1083 O O . HIS B 1 23 ? 3.193 -14.539 -6.375 1 97.69 23 HIS B O 1
ATOM 1089 N N . THR B 1 24 ? 3.76 -15.891 -4.578 1 98.19 24 THR B N 1
ATOM 1090 C CA . THR B 1 24 ? 2.369 -16.281 -4.355 1 98.19 24 THR B CA 1
ATOM 1091 C C . THR B 1 24 ? 1.604 -15.156 -3.654 1 98.19 24 THR B C 1
ATOM 1093 O O . THR B 1 24 ? 2.201 -14.328 -2.965 1 98.19 24 THR B O 1
ATOM 1096 N N . PRO B 1 25 ? 0.295 -15.148 -3.787 1 98.56 25 PRO B N 1
ATOM 1097 C CA . PRO B 1 25 ? -0.487 -14.117 -3.098 1 98.56 25 PRO B CA 1
ATOM 1098 C C . PRO B 1 25 ? -0.213 -14.078 -1.597 1 98.56 25 PRO B C 1
ATOM 1100 O O . PRO B 1 25 ? -0.064 -12.992 -1.022 1 98.56 25 PRO B O 1
ATOM 1103 N N . LYS B 1 26 ? -0.075 -15.203 -0.98 1 98.19 26 LYS B N 1
ATOM 1104 C CA . LYS B 1 26 ? 0.17 -15.242 0.459 1 98.19 26 LYS B CA 1
ATOM 1105 C C . LYS B 1 26 ? 1.552 -14.695 0.798 1 98.19 26 LYS B C 1
ATOM 1107 O O . LYS B 1 26 ? 1.7 -13.914 1.741 1 98.19 26 LYS B O 1
ATOM 1112 N N . ASN B 1 27 ? 2.574 -15.094 -0 1 98.5 27 ASN B N 1
ATOM 1113 C CA . ASN B 1 27 ? 3.902 -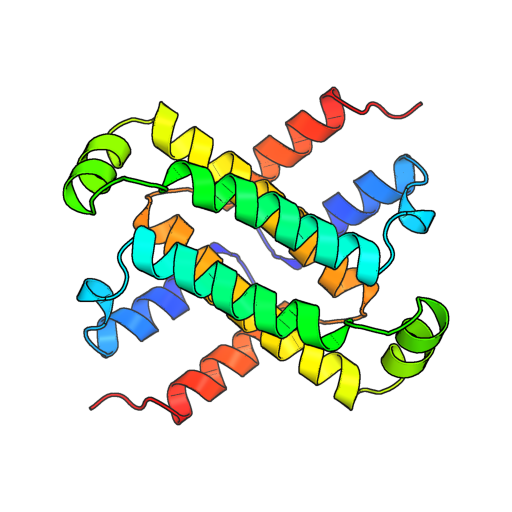14.531 0.23 1 98.5 27 ASN B CA 1
ATOM 1114 C C . ASN B 1 27 ? 3.916 -13.023 0.042 1 98.5 27 ASN B C 1
ATOM 1116 O O . ASN B 1 27 ? 4.57 -12.305 0.799 1 98.5 27 ASN B O 1
ATOM 1120 N N . LEU B 1 28 ? 3.23 -12.578 -0.957 1 98.69 28 LEU B N 1
ATOM 1121 C CA . LEU B 1 28 ? 3.236 -11.156 -1.293 1 98.69 28 LEU B CA 1
ATOM 1122 C C . LEU B 1 28 ? 2.537 -10.344 -0.211 1 98.69 28 LEU B C 1
ATOM 1124 O O . LEU B 1 28 ? 3.02 -9.273 0.177 1 98.69 28 LEU B O 1
ATOM 1128 N N . VAL B 1 29 ? 1.413 -10.867 0.302 1 98.75 29 VAL B N 1
ATOM 1129 C CA . VAL B 1 29 ? 0.723 -10.094 1.33 1 98.75 29 VAL B CA 1
ATOM 1130 C C . VAL B 1 29 ? 1.559 -10.07 2.607 1 98.75 29 VAL B C 1
ATOM 1132 O O . VAL B 1 29 ? 1.569 -9.078 3.332 1 98.75 29 VAL B O 1
ATOM 1135 N N . ILE B 1 30 ? 2.236 -11.117 2.934 1 98.62 30 ILE B N 1
ATOM 1136 C CA . ILE B 1 30 ? 3.162 -11.133 4.062 1 98.62 30 ILE B CA 1
ATOM 1137 C C . ILE B 1 30 ? 4.262 -10.094 3.846 1 98.62 30 ILE B C 1
ATOM 1139 O O . ILE B 1 30 ? 4.617 -9.359 4.77 1 98.62 30 ILE B O 1
ATOM 1143 N N . SER B 1 31 ? 4.797 -10.023 2.639 1 98.62 31 SER B N 1
ATOM 1144 C CA . SER B 1 31 ? 5.82 -9.031 2.316 1 98.62 31 SER B CA 1
ATOM 1145 C C . SER B 1 31 ? 5.305 -7.613 2.52 1 98.62 31 SER B C 1
ATOM 1147 O O . SER B 1 31 ? 6.035 -6.746 3.002 1 98.62 31 SER B O 1
ATOM 1149 N N . VAL B 1 32 ? 4.035 -7.367 2.09 1 98.69 32 VAL B N 1
ATOM 1150 C CA . VAL B 1 32 ? 3.436 -6.062 2.338 1 98.69 32 VAL B CA 1
ATOM 1151 C C . VAL B 1 32 ? 3.443 -5.766 3.836 1 98.69 32 VAL B C 1
ATOM 1153 O O . VAL B 1 32 ? 3.848 -4.68 4.258 1 98.69 32 VAL B O 1
ATOM 1156 N N . ALA B 1 33 ? 3.064 -6.754 4.66 1 98.38 33 ALA B N 1
ATOM 1157 C CA . ALA B 1 33 ? 2.992 -6.582 6.109 1 98.38 33 ALA B CA 1
ATOM 1158 C C . ALA B 1 33 ? 4.371 -6.305 6.695 1 98.38 33 ALA B C 1
ATOM 1160 O O . ALA B 1 33 ? 4.516 -5.465 7.586 1 98.38 33 ALA B O 1
ATOM 1161 N N . VAL B 1 34 ? 5.352 -7.008 6.215 1 98.62 34 VAL B N 1
ATOM 1162 C CA . VAL B 1 34 ? 6.723 -6.805 6.676 1 98.62 34 VAL B CA 1
ATOM 1163 C C . VAL B 1 34 ? 7.156 -5.367 6.391 1 98.62 34 VAL B C 1
ATOM 1165 O O . VAL B 1 34 ? 7.676 -4.688 7.277 1 98.62 34 VAL B O 1
ATOM 1168 N N . GLU B 1 35 ? 6.918 -4.918 5.188 1 98.75 35 GLU B N 1
ATOM 1169 C CA . GLU B 1 35 ? 7.355 -3.58 4.801 1 98.75 35 GLU B CA 1
ATOM 1170 C C . GLU B 1 35 ? 6.578 -2.506 5.559 1 98.75 35 GLU B C 1
ATOM 1172 O O . GLU B 1 35 ? 7.117 -1.439 5.859 1 98.75 35 GLU B O 1
ATOM 1177 N N . ILE B 1 36 ? 5.312 -2.752 5.844 1 98.56 36 ILE B N 1
ATOM 1178 C CA . ILE B 1 36 ? 4.555 -1.799 6.648 1 98.56 36 ILE B CA 1
ATOM 1179 C C . ILE B 1 36 ? 5.172 -1.693 8.039 1 98.56 36 ILE B C 1
ATOM 1181 O O . ILE B 1 36 ? 5.223 -0.607 8.625 1 98.56 36 ILE B O 1
ATOM 1185 N N . GLY B 1 37 ? 5.648 -2.838 8.555 1 98.5 37 GLY B N 1
ATOM 1186 C CA . GLY B 1 37 ? 6.391 -2.773 9.805 1 98.5 37 GLY B CA 1
ATOM 1187 C C . GLY B 1 37 ? 7.559 -1.805 9.758 1 98.5 37 GLY B C 1
ATOM 1188 O O . GLY B 1 37 ? 7.762 -1.021 10.688 1 98.5 37 GLY B O 1
ATOM 1189 N N . GLU B 1 38 ? 8.305 -1.893 8.648 1 98.75 38 GLU B N 1
ATOM 1190 C CA . GLU B 1 38 ? 9.43 -0.98 8.484 1 98.75 38 GLU B CA 1
ATOM 1191 C C . GLU B 1 38 ? 8.961 0.467 8.383 1 98.75 38 GLU B C 1
ATOM 1193 O O . GLU B 1 38 ? 9.586 1.37 8.938 1 98.75 38 GLU B O 1
ATOM 1198 N N . LEU B 1 39 ? 7.879 0.692 7.691 1 98.75 39 LEU B N 1
ATOM 1199 C CA . LEU B 1 39 ? 7.316 2.033 7.566 1 98.75 39 LEU B CA 1
ATOM 1200 C C . LEU B 1 39 ? 6.867 2.561 8.922 1 98.75 39 LEU B C 1
ATOM 1202 O O . LEU B 1 39 ? 7.164 3.703 9.281 1 98.75 39 LEU B O 1
ATOM 1206 N N . LEU B 1 40 ? 6.211 1.729 9.75 1 98.69 40 LEU B N 1
ATOM 1207 C CA . LEU B 1 40 ? 5.734 2.098 11.078 1 98.69 40 LEU B CA 1
ATOM 1208 C C . LEU B 1 40 ? 6.895 2.479 11.992 1 98.69 40 LEU B C 1
ATOM 1210 O O . LEU B 1 40 ? 6.781 3.408 12.797 1 98.69 40 LEU B O 1
ATOM 1214 N N . GLU B 1 41 ? 7.918 1.795 11.836 1 98.69 41 GLU B N 1
ATOM 1215 C CA . GLU B 1 41 ? 9.086 2.023 12.672 1 98.69 41 GLU B CA 1
ATOM 1216 C C . GLU B 1 41 ? 9.586 3.459 12.547 1 98.69 41 GLU B C 1
ATOM 1218 O O . GLU B 1 41 ? 10.07 4.043 13.516 1 98.69 41 GLU B O 1
ATOM 1223 N N . ILE B 1 42 ? 9.469 4.035 11.383 1 98.56 42 ILE B N 1
ATOM 1224 C CA . ILE B 1 42 ? 9.953 5.387 11.117 1 98.56 42 ILE B CA 1
ATOM 1225 C C . ILE B 1 42 ? 9.219 6.383 12.008 1 98.56 42 ILE B C 1
ATOM 1227 O O . ILE B 1 42 ? 9.797 7.387 12.43 1 98.56 42 ILE B O 1
ATOM 1231 N N . PHE B 1 43 ? 7.953 6.07 12.312 1 98.62 43 PHE B N 1
ATOM 1232 C CA . PHE B 1 43 ? 7.105 7.008 13.039 1 98.62 43 PHE B CA 1
ATOM 1233 C C . PHE B 1 43 ? 7.004 6.625 14.508 1 98.62 43 PHE B C 1
ATOM 1235 O O . PHE B 1 43 ? 6.477 7.387 15.32 1 98.62 43 PHE B O 1
ATOM 1242 N N . GLN B 1 44 ? 7.441 5.422 14.812 1 97.5 44 GLN B N 1
ATOM 1243 C CA . GLN B 1 44 ? 7.305 4.871 16.156 1 97.5 44 GLN B CA 1
ATOM 1244 C C . GLN B 1 44 ? 7.934 5.793 17.188 1 97.5 44 GLN B C 1
ATOM 1246 O O . GLN B 1 44 ? 9.016 6.336 16.984 1 97.5 44 GLN B O 1
ATOM 1251 N N . TRP B 1 45 ? 7.297 6.133 18.297 1 97.88 45 TRP B N 1
ATOM 1252 C CA . TRP B 1 45 ? 7.73 6.855 19.484 1 97.88 45 TRP B CA 1
ATOM 1253 C C . TRP B 1 45 ? 7.922 8.336 19.188 1 97.88 45 TRP B C 1
ATOM 1255 O O . TRP B 1 45 ? 8.641 9.039 19.906 1 97.88 45 TRP B O 1
ATOM 1265 N N . LYS B 1 46 ? 7.363 8.836 18.141 1 98.25 46 LYS B N 1
ATOM 1266 C CA . LYS B 1 46 ? 7.457 10.242 17.766 1 98.25 46 LYS B CA 1
ATOM 1267 C C . LYS B 1 46 ? 6.094 10.93 17.859 1 98.25 46 LYS B C 1
ATOM 1269 O O . LYS B 1 46 ? 5.07 10.336 17.5 1 98.25 46 LYS B O 1
ATOM 1274 N N . SER B 1 47 ? 6.164 12.156 18.344 1 98.06 47 SER B N 1
ATOM 1275 C CA . SER B 1 47 ? 4.949 12.961 18.344 1 98.06 47 SER B CA 1
ATOM 1276 C C . SER B 1 47 ? 4.68 13.555 16.969 1 98.06 47 SER B C 1
ATOM 1278 O O . SER B 1 47 ? 5.555 13.547 16.094 1 98.06 47 SER B O 1
ATOM 1280 N N . ASP B 1 48 ? 3.453 14.055 16.781 1 97.56 48 ASP B N 1
ATOM 1281 C CA . ASP B 1 48 ? 3.115 14.711 15.516 1 97.56 48 ASP B CA 1
ATOM 1282 C C . ASP B 1 48 ? 4.02 15.922 15.266 1 97.56 48 ASP B C 1
ATOM 1284 O O . ASP B 1 48 ? 4.402 16.188 14.133 1 97.56 48 ASP B O 1
ATOM 1288 N N . GLU B 1 49 ? 4.316 16.609 16.359 1 97.88 49 GLU B N 1
ATOM 1289 C CA . GLU B 1 49 ? 5.184 17.781 16.25 1 97.88 49 GLU B CA 1
ATOM 1290 C C . GLU B 1 49 ? 6.59 17.391 15.812 1 97.88 49 GLU B C 1
ATOM 1292 O O . GLU B 1 49 ? 7.195 18.047 14.969 1 97.88 49 GLU B O 1
ATOM 1297 N N . GLU B 1 50 ? 7.078 16.391 16.406 1 98.5 50 GLU B N 1
ATOM 1298 C CA . GLU B 1 50 ? 8.398 15.883 16.047 1 98.5 50 GLU B CA 1
ATOM 1299 C C . GLU B 1 50 ? 8.43 15.43 14.586 1 98.5 50 GLU B C 1
ATOM 1301 O O . GLU B 1 50 ? 9.383 15.711 13.859 1 98.5 50 GLU B O 1
ATOM 1306 N N . ILE B 1 51 ? 7.414 14.734 14.133 1 98.56 51 ILE B N 1
ATOM 1307 C CA . ILE B 1 51 ? 7.316 14.234 12.766 1 98.56 51 ILE B CA 1
ATOM 1308 C C . ILE B 1 51 ? 7.301 15.414 11.797 1 98.56 51 ILE B C 1
ATOM 1310 O O . ILE B 1 51 ? 8 15.398 10.781 1 98.56 51 ILE B O 1
ATOM 1314 N N . ALA B 1 52 ? 6.562 16.422 12.125 1 97.81 52 ALA B N 1
ATOM 1315 C CA . ALA B 1 52 ? 6.484 17.609 11.273 1 97.81 52 ALA B CA 1
ATOM 1316 C C . ALA B 1 52 ? 7.859 18.25 11.094 1 97.81 52 ALA B C 1
ATOM 1318 O O . ALA B 1 52 ? 8.219 18.656 9.984 1 97.81 52 ALA B O 1
ATOM 1319 N N . ARG B 1 53 ? 8.594 18.281 12.188 1 98.31 53 ARG B N 1
ATOM 1320 C CA . ARG B 1 53 ? 9.945 18.844 12.133 1 98.31 53 ARG B CA 1
ATOM 1321 C C . ARG B 1 53 ? 10.859 17.969 11.289 1 98.31 53 ARG B C 1
ATOM 1323 O O . ARG B 1 53 ? 11.633 18.469 10.469 1 98.31 53 ARG B O 1
ATOM 1330 N N . LEU B 1 54 ? 10.773 16.703 11.5 1 98.44 54 LEU B N 1
ATOM 1331 C CA . LEU B 1 54 ? 11.625 15.758 10.789 1 98.44 54 LEU B CA 1
ATOM 1332 C C . LEU B 1 54 ? 11.328 15.781 9.297 1 98.44 54 LEU B C 1
ATOM 1334 O O . LEU B 1 54 ? 12.227 15.586 8.477 1 98.44 54 LEU B O 1
ATOM 1338 N N . LEU B 1 55 ? 10.133 16.094 8.898 1 98.5 55 LEU B N 1
ATOM 1339 C CA . LEU B 1 55 ? 9.703 16.094 7.508 1 98.5 55 LEU B CA 1
ATOM 1340 C C . LEU B 1 55 ? 10.312 17.266 6.75 1 98.5 55 LEU B C 1
ATOM 1342 O O . LEU B 1 55 ? 10.281 17.297 5.516 1 98.5 55 LEU B O 1
ATOM 1346 N N . GLU B 1 56 ? 10.906 18.141 7.504 1 98.19 56 GLU B N 1
ATOM 1347 C CA . GLU B 1 56 ? 11.641 19.234 6.855 1 98.19 56 GLU B CA 1
ATOM 1348 C C . GLU B 1 56 ? 12.945 18.734 6.25 1 98.19 56 GLU B C 1
ATOM 1350 O O . GLU B 1 56 ? 13.539 19.406 5.398 1 98.19 56 GLU B O 1
ATOM 1355 N N . SER B 1 57 ? 13.352 17.609 6.727 1 97.69 57 SER B N 1
ATOM 1356 C CA . SER B 1 57 ? 14.578 16.984 6.25 1 97.69 57 SER B CA 1
ATOM 1357 C C . SER B 1 57 ? 14.328 16.125 5.012 1 97.69 57 SER B C 1
ATOM 1359 O O . SER B 1 57 ? 13.453 15.266 5.02 1 97.69 57 SER B O 1
ATOM 1361 N N . GLU B 1 58 ? 15.141 16.344 4.031 1 97.38 58 GLU B N 1
ATOM 1362 C CA . GLU B 1 58 ? 15.047 15.523 2.826 1 97.38 58 GLU B CA 1
ATOM 1363 C C . GLU B 1 58 ? 15.391 14.062 3.121 1 97.38 58 GLU B C 1
ATOM 1365 O O . GLU B 1 58 ? 14.781 13.148 2.559 1 97.38 58 GLU B O 1
ATOM 1370 N N . GLU B 1 59 ? 16.359 13.898 3.957 1 97.75 59 GLU B N 1
ATOM 1371 C CA . GLU B 1 59 ? 16.781 12.555 4.332 1 97.75 59 GLU B CA 1
ATOM 1372 C C . GLU B 1 59 ? 15.633 11.766 4.965 1 97.75 59 GLU B C 1
ATOM 1374 O O . GLU B 1 59 ? 15.445 10.586 4.672 1 97.75 59 GLU B O 1
ATOM 1379 N N . TYR B 1 60 ? 14.906 12.391 5.828 1 98.31 60 TYR B N 1
ATOM 1380 C CA . TYR B 1 60 ? 13.773 11.742 6.473 1 98.31 60 TYR B CA 1
ATOM 1381 C C . TYR B 1 60 ? 12.68 11.406 5.461 1 98.31 60 TYR B C 1
ATOM 1383 O O . TYR B 1 60 ? 12.125 10.305 5.477 1 98.31 60 TYR B O 1
ATOM 1391 N N . ARG B 1 61 ? 12.391 12.305 4.52 1 98.56 61 ARG B N 1
ATOM 1392 C CA . ARG B 1 61 ? 11.398 12.055 3.477 1 98.56 61 ARG B CA 1
ATOM 1393 C C . ARG B 1 61 ? 11.844 10.922 2.562 1 98.56 61 ARG B C 1
ATOM 1395 O O . ARG B 1 61 ? 11.016 10.109 2.127 1 98.56 61 ARG B O 1
ATOM 1402 N N . GLU B 1 62 ? 13.117 10.906 2.314 1 98.12 62 GLU B N 1
ATOM 1403 C CA . GLU B 1 62 ? 13.648 9.836 1.475 1 98.12 62 GLU B CA 1
ATOM 1404 C C . GLU B 1 62 ? 13.461 8.477 2.139 1 98.12 62 GLU B C 1
ATOM 1406 O O . GLU B 1 62 ? 13.117 7.492 1.474 1 98.12 62 GLU B O 1
ATOM 1411 N N . ARG B 1 63 ? 13.734 8.422 3.438 1 98.25 63 ARG B N 1
ATOM 1412 C CA . ARG B 1 63 ? 13.555 7.176 4.18 1 98.25 63 ARG B CA 1
ATOM 1413 C C . ARG B 1 63 ? 12.109 6.707 4.125 1 98.25 63 ARG B C 1
ATOM 1415 O O . ARG B 1 63 ? 11.836 5.523 3.906 1 98.25 63 ARG B O 1
ATOM 1422 N N . ILE B 1 64 ? 11.18 7.625 4.266 1 98.75 64 ILE B N 1
ATOM 1423 C CA . ILE B 1 64 ? 9.758 7.301 4.188 1 98.75 64 ILE B CA 1
ATOM 1424 C C . ILE B 1 64 ? 9.406 6.848 2.773 1 98.75 64 ILE B C 1
ATOM 1426 O O . ILE B 1 64 ? 8.711 5.848 2.59 1 98.75 64 ILE B O 1
ATOM 1430 N N . GLY B 1 65 ? 9.883 7.574 1.793 1 98.69 65 GLY B N 1
ATOM 1431 C CA . GLY B 1 65 ? 9.633 7.23 0.402 1 98.69 65 GLY B CA 1
ATOM 1432 C C . GLY B 1 65 ? 10.102 5.832 0.039 1 98.69 65 GLY B C 1
ATOM 1433 O O . GLY B 1 65 ? 9.438 5.137 -0.733 1 98.69 65 GLY B O 1
ATOM 1434 N N . GLU B 1 66 ? 11.234 5.438 0.625 1 98.62 66 GLU B N 1
ATOM 1435 C CA . GLU B 1 66 ? 11.766 4.102 0.368 1 98.62 66 GLU B CA 1
ATOM 1436 C C . GLU B 1 66 ? 10.82 3.021 0.884 1 98.62 66 GLU B C 1
ATOM 1438 O O . GLU B 1 66 ? 10.516 2.064 0.171 1 98.62 66 GLU B O 1
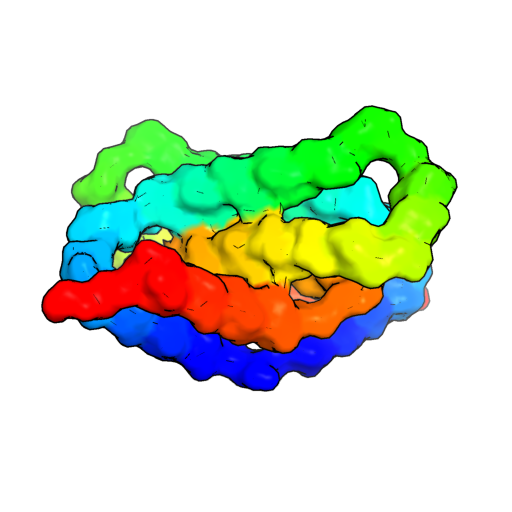ATOM 1443 N N . GLU B 1 67 ? 10.391 3.225 2.076 1 98.81 67 GLU B N 1
ATOM 1444 C CA . GLU B 1 67 ? 9.539 2.195 2.66 1 98.81 67 GLU B CA 1
ATOM 1445 C C . GLU B 1 67 ? 8.156 2.191 2.012 1 98.81 67 GLU B C 1
ATOM 1447 O O . GLU B 1 67 ? 7.562 1.129 1.815 1 98.81 67 GLU B O 1
ATOM 1452 N N . ILE B 1 68 ? 7.609 3.4 1.699 1 98.81 68 ILE B N 1
ATOM 1453 C CA . ILE B 1 68 ? 6.336 3.459 0.99 1 98.81 68 ILE B CA 1
ATOM 1454 C C . ILE B 1 68 ? 6.465 2.756 -0.36 1 98.81 68 ILE B C 1
ATOM 1456 O O . ILE B 1 68 ? 5.555 2.035 -0.779 1 98.81 68 ILE B O 1
ATOM 1460 N N . SER B 1 69 ? 7.594 2.947 -0.99 1 98.75 69 SER B N 1
ATOM 1461 C CA . SER B 1 69 ? 7.832 2.314 -2.283 1 98.75 69 SER B CA 1
ATOM 1462 C C . SER B 1 69 ? 7.848 0.795 -2.16 1 98.75 69 SER B C 1
ATOM 1464 O O . SER B 1 69 ? 7.277 0.093 -2.996 1 98.75 69 SER B O 1
ATOM 1466 N N . ASP B 1 70 ? 8.492 0.299 -1.121 1 98.81 70 ASP B N 1
ATOM 1467 C CA . ASP B 1 70 ? 8.523 -1.146 -0.909 1 98.81 70 ASP B CA 1
ATOM 1468 C C . ASP B 1 70 ? 7.113 -1.703 -0.73 1 98.81 70 ASP B C 1
ATOM 1470 O O . ASP B 1 70 ? 6.777 -2.748 -1.292 1 98.81 70 ASP B O 1
ATOM 1474 N N . VAL B 1 71 ? 6.301 -0.985 0.023 1 98.69 71 VAL B N 1
ATOM 1475 C CA . VAL B 1 71 ? 4.918 -1.402 0.218 1 98.69 71 VAL B CA 1
ATOM 1476 C C . VAL B 1 71 ? 4.184 -1.399 -1.121 1 98.69 71 VAL B C 1
ATOM 1478 O O . VAL B 1 71 ? 3.5 -2.367 -1.464 1 98.69 71 VAL B O 1
ATOM 1481 N N . MET B 1 72 ? 4.34 -0.341 -1.847 1 98.19 72 MET B N 1
ATOM 1482 C CA . MET B 1 72 ? 3.646 -0.196 -3.123 1 98.19 72 MET B CA 1
ATOM 1483 C C . MET B 1 72 ? 4.055 -1.298 -4.094 1 98.19 72 MET B C 1
ATOM 1485 O O . MET B 1 72 ? 3.213 -1.854 -4.801 1 98.19 72 MET B O 1
ATOM 1489 N N . ILE B 1 73 ? 5.289 -1.605 -4.145 1 98.38 73 ILE B N 1
ATOM 1490 C CA . ILE B 1 73 ? 5.82 -2.605 -5.062 1 98.38 73 ILE B CA 1
ATOM 1491 C C . ILE B 1 73 ? 5.168 -3.957 -4.789 1 98.38 73 ILE B C 1
ATOM 1493 O O . ILE B 1 73 ? 4.629 -4.59 -5.703 1 98.38 73 ILE B O 1
ATOM 1497 N N . TYR B 1 74 ? 5.113 -4.34 -3.553 1 98.69 74 TYR B N 1
ATOM 1498 C CA . TYR B 1 74 ? 4.531 -5.637 -3.229 1 98.69 74 TYR B CA 1
ATOM 1499 C C . TYR B 1 74 ? 3.014 -5.605 -3.391 1 98.69 74 TYR B C 1
ATOM 1501 O O . TYR B 1 74 ? 2.406 -6.609 -3.773 1 98.69 74 TYR B O 1
ATOM 1509 N N . LEU B 1 75 ? 2.436 -4.465 -3.107 1 98.56 75 LEU B N 1
ATOM 1510 C CA . LEU B 1 75 ? 0.99 -4.328 -3.242 1 98.56 75 LEU B CA 1
ATOM 1511 C C . LEU B 1 75 ? 0.566 -4.445 -4.703 1 98.56 75 LEU B C 1
ATOM 1513 O O . LEU B 1 75 ? -0.418 -5.121 -5.016 1 98.56 75 LEU B O 1
ATOM 1517 N N . LEU B 1 76 ? 1.254 -3.797 -5.59 1 98.25 76 LEU B N 1
ATOM 1518 C CA . LEU B 1 76 ? 0.963 -3.85 -7.016 1 98.25 76 LEU B CA 1
ATOM 1519 C C . LEU B 1 76 ? 1.169 -5.258 -7.562 1 98.25 76 LEU B C 1
ATOM 1521 O O . LEU B 1 76 ? 0.358 -5.746 -8.352 1 98.25 76 LEU B O 1
ATOM 1525 N N . THR B 1 77 ? 2.236 -5.93 -7.141 1 98.62 77 THR B N 1
ATOM 1526 C CA . THR B 1 77 ? 2.5 -7.301 -7.57 1 98.62 77 THR B CA 1
ATOM 1527 C C . THR B 1 77 ? 1.414 -8.242 -7.062 1 98.62 77 THR B C 1
ATOM 1529 O O . THR B 1 77 ? 0.967 -9.133 -7.789 1 98.62 77 THR B O 1
ATOM 1532 N N . LEU B 1 78 ? 0.989 -7.988 -5.848 1 98.81 78 LEU B N 1
ATOM 1533 C CA . LEU B 1 78 ? -0.092 -8.781 -5.27 1 98.81 78 LEU B CA 1
ATOM 1534 C C . LEU B 1 78 ? -1.369 -8.641 -6.09 1 98.81 78 LEU B C 1
ATOM 1536 O O . LEU B 1 78 ? -2.021 -9.633 -6.406 1 98.81 78 LEU B O 1
ATOM 1540 N N . ALA B 1 79 ? -1.765 -7.418 -6.375 1 98.69 79 ALA B N 1
ATOM 1541 C CA . ALA B 1 79 ? -2.963 -7.18 -7.176 1 98.69 79 ALA B CA 1
ATOM 1542 C C . ALA B 1 79 ? -2.889 -7.918 -8.508 1 98.69 79 ALA B C 1
ATOM 1544 O O . ALA B 1 79 ? -3.867 -8.531 -8.945 1 98.69 79 ALA B O 1
ATOM 1545 N N . HIS B 1 80 ? -1.749 -7.852 -9.094 1 98.38 80 HIS B N 1
ATOM 1546 C CA . HIS B 1 80 ? -1.54 -8.531 -10.375 1 98.38 80 HIS B CA 1
ATOM 1547 C C . HIS B 1 80 ? -1.723 -10.039 -10.234 1 98.38 80 HIS B C 1
ATOM 1549 O O . HIS B 1 80 ? -2.43 -10.656 -11.031 1 98.38 80 HIS B O 1
ATOM 1555 N N . GLU B 1 81 ? -1.099 -10.617 -9.195 1 98.31 81 GLU B N 1
ATOM 1556 C CA . GLU B 1 81 ? -1.149 -12.062 -9 1 98.31 81 GLU B CA 1
ATOM 1557 C C . GLU B 1 81 ? -2.568 -12.531 -8.688 1 98.31 81 GLU B C 1
ATOM 1559 O O . GLU B 1 81 ? -2.938 -13.664 -8.992 1 98.31 81 GLU B O 1
ATOM 1564 N N . CYS B 1 82 ? -3.35 -11.633 -8.172 1 98.62 82 CYS B N 1
ATOM 1565 C CA . CYS B 1 82 ? -4.719 -11.969 -7.797 1 98.62 82 CYS B CA 1
ATOM 1566 C C . CYS B 1 82 ? -5.688 -11.664 -8.93 1 98.62 82 CYS B C 1
ATOM 1568 O O . CYS B 1 82 ? -6.895 -11.875 -8.797 1 98.62 82 CYS B O 1
ATOM 1570 N N . GLY B 1 83 ? -5.168 -11.078 -9.992 1 97.94 83 GLY B N 1
ATOM 1571 C CA . GLY B 1 83 ? -6.016 -10.773 -11.133 1 97.94 83 GLY B CA 1
ATOM 1572 C C . GLY B 1 83 ? -6.918 -9.578 -10.906 1 97.94 83 GLY B C 1
ATOM 1573 O O . GLY B 1 83 ? -8.047 -9.547 -11.398 1 97.94 83 GLY B O 1
ATOM 1574 N N . ILE B 1 84 ? -6.438 -8.656 -10.211 1 97.88 84 ILE B N 1
ATOM 1575 C CA . ILE B 1 84 ? -7.246 -7.496 -9.836 1 97.88 84 ILE B CA 1
ATOM 1576 C C . ILE B 1 84 ? -6.887 -6.309 -10.727 1 97.88 84 ILE B C 1
ATOM 1578 O O . ILE B 1 84 ? -5.707 -5.992 -10.898 1 97.88 84 ILE B O 1
ATOM 1582 N N . ASP B 1 85 ? -7.875 -5.715 -11.336 1 96.31 85 ASP B N 1
ATOM 1583 C CA . ASP B 1 85 ? -7.719 -4.402 -11.953 1 96.31 85 ASP B CA 1
ATOM 1584 C C . ASP B 1 85 ? -7.691 -3.303 -10.891 1 96.31 85 ASP B C 1
ATOM 1586 O O . ASP B 1 85 ? -8.742 -2.775 -10.508 1 96.31 85 ASP B O 1
ATOM 1590 N N . LEU B 1 86 ? -6.586 -2.932 -10.578 1 95.81 86 LEU B N 1
ATOM 1591 C CA . LEU B 1 86 ? -6.41 -2.076 -9.414 1 95.81 86 LEU B CA 1
ATOM 1592 C C . LEU B 1 86 ? -6.988 -0.688 -9.664 1 95.81 86 LEU B C 1
ATOM 1594 O O . LEU B 1 86 ? -7.559 -0.076 -8.758 1 95.81 86 LEU B O 1
ATOM 1598 N N . GLU B 1 87 ? -6.773 -0.161 -10.828 1 94.56 87 GLU B N 1
ATOM 1599 C CA . GLU B 1 87 ? -7.348 1.14 -11.156 1 94.56 87 GLU B CA 1
ATOM 1600 C C . GLU B 1 87 ? -8.859 1.146 -10.938 1 94.56 87 GLU B C 1
ATOM 1602 O O . GLU B 1 87 ? -9.391 2.031 -10.258 1 94.56 87 GLU B O 1
ATOM 1607 N N . LYS B 1 88 ? -9.477 0.161 -11.453 1 96.56 88 LYS B N 1
ATOM 1608 C CA . LYS B 1 88 ? -10.922 0.051 -11.305 1 96.56 88 LYS B CA 1
ATOM 1609 C C . LYS B 1 88 ? -11.305 -0.134 -9.836 1 96.56 88 LYS B C 1
ATOM 1611 O O . LYS B 1 88 ? -12.273 0.462 -9.359 1 96.56 88 LYS B O 1
ATOM 1616 N N . ALA B 1 89 ? -10.641 -0.949 -9.141 1 97.94 89 ALA B N 1
ATOM 1617 C CA . ALA B 1 89 ? -10.93 -1.235 -7.742 1 97.94 89 ALA B CA 1
ATOM 1618 C C . ALA B 1 89 ? -10.812 0.024 -6.887 1 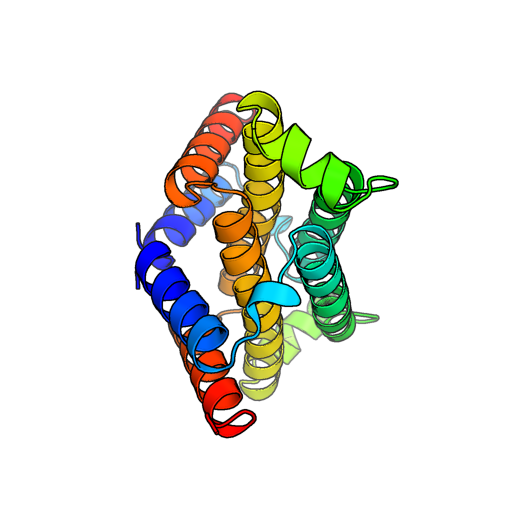97.94 89 ALA B C 1
ATOM 1620 O O . ALA B 1 89 ? -11.68 0.298 -6.055 1 97.94 89 ALA B O 1
ATOM 1621 N N . VAL B 1 90 ? -9.781 0.796 -7.074 1 97.69 90 VAL B N 1
ATOM 1622 C CA . VAL B 1 90 ? -9.531 1.997 -6.281 1 97.69 90 VAL B CA 1
ATOM 1623 C C . VAL B 1 90 ? -10.609 3.041 -6.574 1 97.69 90 VAL B C 1
ATOM 1625 O O . VAL B 1 90 ? -11.164 3.646 -5.652 1 97.69 90 VAL B O 1
ATOM 1628 N N . LEU B 1 91 ? -10.891 3.262 -7.824 1 96.56 91 LEU B N 1
ATOM 1629 C CA . LEU B 1 91 ? -11.914 4.234 -8.188 1 96.56 91 LEU B CA 1
ATOM 1630 C C . LEU B 1 91 ? -13.273 3.832 -7.621 1 96.56 91 LEU B C 1
ATOM 1632 O O . LEU B 1 91 ? -14.023 4.684 -7.137 1 96.56 91 LEU B O 1
ATOM 1636 N N . SER B 1 92 ? -13.578 2.551 -7.73 1 97.81 92 SER B N 1
ATOM 1637 C CA . SER B 1 92 ? -14.812 2.045 -7.141 1 97.81 92 SER B CA 1
ATOM 1638 C C . SER B 1 92 ? -14.859 2.303 -5.637 1 97.81 92 SER B C 1
ATOM 1640 O O . SER B 1 92 ? -15.898 2.682 -5.098 1 97.81 9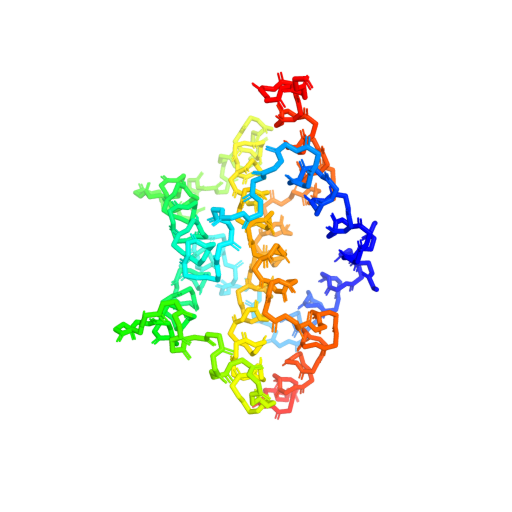2 SER B O 1
ATOM 1642 N N . LYS B 1 93 ? -13.766 2.072 -4.992 1 98.38 93 LYS B N 1
ATOM 1643 C CA . LYS B 1 93 ? -13.703 2.277 -3.549 1 98.38 93 LYS B CA 1
ATOM 1644 C C . LYS B 1 93 ? -13.891 3.75 -3.195 1 98.38 93 LYS B C 1
ATOM 1646 O O . LYS B 1 93 ? -14.555 4.078 -2.209 1 98.38 93 LYS B O 1
ATOM 1651 N N . ILE B 1 94 ? -13.312 4.625 -3.955 1 97.56 94 ILE B N 1
ATOM 1652 C CA . ILE B 1 94 ? -13.469 6.059 -3.738 1 97.56 94 ILE B CA 1
ATOM 1653 C C . ILE B 1 94 ? -14.938 6.445 -3.895 1 97.56 94 ILE B C 1
ATOM 1655 O O . ILE B 1 94 ? -15.477 7.207 -3.084 1 97.56 94 ILE B O 1
ATOM 1659 N N . GLU B 1 95 ? -15.539 5.938 -4.895 1 97.69 95 GLU B N 1
ATOM 1660 C CA . GLU B 1 95 ? -16.969 6.195 -5.102 1 97.69 95 GLU B CA 1
ATOM 1661 C C . GLU B 1 95 ? -17.797 5.691 -3.926 1 97.69 95 GLU B C 1
ATOM 1663 O O . GLU B 1 95 ? -18.719 6.367 -3.477 1 97.69 95 GLU B O 1
ATOM 1668 N N . LYS B 1 96 ? -17.531 4.535 -3.467 1 98.12 96 LYS B N 1
ATOM 1669 C CA . LYS B 1 96 ? -18.219 3.98 -2.307 1 98.12 96 LYS B CA 1
ATOM 1670 C C . LYS B 1 96 ? -18.047 4.879 -1.085 1 98.12 96 LYS B C 1
ATOM 1672 O O . LYS B 1 96 ? -19 5.102 -0.336 1 98.12 96 LYS B O 1
ATOM 1677 N N . ASN B 1 97 ? -16.812 5.352 -0.901 1 97.31 97 ASN B N 1
ATOM 1678 C CA . ASN B 1 97 ? -16.547 6.25 0.216 1 97.31 97 ASN B CA 1
ATOM 1679 C C . ASN B 1 97 ? -17.328 7.559 0.086 1 97.31 97 ASN B C 1
ATOM 1681 O O . ASN B 1 97 ? -17.766 8.117 1.086 1 97.31 97 ASN B O 1
ATOM 1685 N N . GLU B 1 98 ? -17.422 8.039 -1.146 1 96.69 98 GLU B N 1
ATOM 1686 C CA . GLU B 1 98 ? -18.188 9.25 -1.393 1 96.69 98 GLU B CA 1
ATOM 1687 C C . GLU B 1 98 ? -19.641 9.07 -1.006 1 96.69 98 GLU B C 1
ATOM 1689 O O . GLU B 1 98 ? -20.266 9.984 -0.455 1 96.69 98 GLU B O 1
ATOM 1694 N N . ARG B 1 99 ? -20.172 7.953 -1.278 1 97.5 99 ARG B N 1
ATOM 1695 C CA . ARG B 1 99 ? -21.562 7.66 -0.949 1 97.5 99 ARG B CA 1
ATOM 1696 C C . ARG B 1 99 ? -21.75 7.488 0.555 1 97.5 99 ARG B C 1
ATOM 1698 O O . ARG B 1 99 ? -22.766 7.906 1.115 1 97.5 99 ARG B O 1
ATOM 1705 N N . LYS B 1 100 ? -20.812 6.891 1.177 1 97.25 100 LYS B N 1
ATOM 1706 C CA . LYS B 1 100 ? -20.891 6.598 2.605 1 97.25 100 LYS B CA 1
ATOM 1707 C C . LYS B 1 100 ? -20.703 7.867 3.436 1 97.25 100 LYS B C 1
ATOM 1709 O O . LYS B 1 100 ? -21.281 7.996 4.516 1 97.25 100 LYS B O 1
ATOM 1714 N N . TYR B 1 101 ? -19.828 8.742 2.863 1 96.88 101 TYR B N 1
ATOM 1715 C CA . TYR B 1 101 ? -19.516 9.984 3.564 1 96.88 101 TYR B CA 1
ATOM 1716 C C . TYR B 1 101 ? -19.812 11.188 2.682 1 96.88 101 TYR B C 1
ATOM 1718 O O . TYR B 1 101 ? -18.875 11.898 2.277 1 96.88 101 TYR B O 1
ATOM 1726 N N . PRO B 1 102 ? -21.094 11.469 2.508 1 94.69 102 PRO B N 1
ATOM 1727 C CA . PRO B 1 102 ? -21.438 12.641 1.688 1 94.69 102 PRO B CA 1
ATOM 1728 C C . PRO B 1 102 ? -20.984 13.953 2.318 1 94.69 102 PRO B C 1
ATOM 1730 O O . PRO B 1 102 ? -20.844 14.039 3.541 1 94.69 102 PRO B O 1
ATOM 1733 N N . VAL B 1 103 ? -20.734 14.891 1.379 1 92 103 VAL B N 1
ATOM 1734 C CA . VAL B 1 103 ? -20.328 16.203 1.862 1 92 103 VAL B CA 1
ATOM 1735 C C . VAL B 1 103 ? -21.531 16.906 2.504 1 92 103 VAL B C 1
ATOM 1737 O O . VAL B 1 103 ? -22.656 16.812 1.994 1 92 103 VAL B O 1
ATOM 1740 N N . LYS B 1 104 ? -21.266 17.438 3.656 1 76.44 104 LYS B N 1
ATOM 1741 C CA . LYS B 1 104 ? -22.328 18.188 4.309 1 76.44 104 LYS B CA 1
ATOM 1742 C C . LYS B 1 104 ? -22.438 19.594 3.738 1 76.44 104 LYS B C 1
ATOM 1744 O O . LYS B 1 104 ? -21.453 20.156 3.279 1 76.44 104 LYS B O 1
#

Foldseek 3Di:
DDLVVLLVVLVVVCVVVVNVVCLALVNLVVQLVVLVVQLVVLCPPHDPVRVVVLVVDPVSVVSNVVSVVSNSSSVSSSCVNVVHPVVVVVVVVVVVVCVVDPDD/DDLVVLLVVLVVVCVVVVNVVCLALVNLVVQLVVLVVQLVVLCPPHDPVRVVVLVVDPVSVVSNVVSVVSNSSSVSSSCVNVVHPVVVVVVVVVVVVCVVDPDD

Solvent-accessible surface area (backbone atoms only — not comparable to full-atom values): 11174 Å² total; per-residue (Å²): 105,36,57,68,55,54,41,50,52,51,49,49,60,35,56,69,62,68,42,60,88,67,55,38,59,65,50,23,53,50,49,26,54,54,31,46,52,59,44,48,55,76,52,58,98,53,51,74,67,54,48,58,58,46,54,72,34,66,68,52,35,48,55,50,32,50,31,51,26,52,27,47,53,32,48,46,53,32,35,54,68,53,71,42,61,57,68,60,32,35,54,52,49,52,51,52,49,45,68,75,55,59,72,127,107,36,57,67,56,53,40,50,52,52,50,49,57,36,56,68,63,68,41,58,87,66,56,39,59,67,51,24,53,50,50,27,52,53,30,45,51,57,44,48,56,76,52,58,97,55,51,73,68,54,49,58,58,46,52,72,34,66,68,51,34,49,54,49,32,50,31,52,26,51,27,50,53,32,46,46,52,30,34,55,69,54,69,43,62,58,70,59,33,36,54,51,50,52,51,52,47,45,68,75,55,59,74,128

Organism: NCBI:txid113653